Protein AF-T1AHQ9-F1 (afdb_monomer_lite)

InterPro domains:
  IPR019476 Type IV secretion system coupling protein TraD, DNA-binding domain [PF10412] (1-218)
  IPR027417 P-loop containing nucleoside triphosphate hydrolase [G3DSA:3.40.50.300] (1-148)
  IPR027417 P-loop containing nucleoside triphosphate hydrolase [SSF52540] (11-172)
  IPR051539 Type IV secretion system coupling protein TraD/TraG/VirD4-like [PTHR37937] (7-214)

Sequence (221 aa):
MGGVELSRRREAEHIAMLGLPGGGKTTGVIYPVMDQALARGDRVVAHDAKGDITAARYDESTSVLLGPWDDRAATWDVGADFFDPSLVDEFASTLCGADEKTAGKNLSFHQGAALLIGGLIKSAMGSSKSWTWATLADELSRPPRVLIQRSALGDPLVMQALPTVFSNPDPDAALTTGEGAMLSILGIASRIVVQLAAVQKAKTNARLFSIRRWVLGERDT

Secondary structure (DSSP, 8-state):
-TT-PPPHHHHTT-------TTSSHIIIIIHHHHHHHHHTT-------TTSHHHHHH--TTT-----TT-TTPPEE-HHHH--SHHHHHHHHHHHHT-SHHHHGGGHHHHHHHHHHHHHHHHHHHTSSS---HHHHHHHHTS-HHHHHHHHHTT-TTHHHHSTHHHH---TTPPPPHHHHHHHHHHHHHTHHHHHHHHHHHH-TTSPEE-HHHHHHTPPP-

Organism: NCBI:txid410659

Structure (mmCIF, N/CA/C/O backbone):
data_AF-T1AHQ9-F1
#
_entry.id   AF-T1AHQ9-F1
#
loop_
_atom_site.group_PDB
_atom_site.id
_atom_site.type_symbol
_atom_site.label_atom_id
_atom_site.label_alt_id
_atom_site.label_comp_id
_atom_site.label_asym_id
_atom_site.label_entity_id
_atom_site.label_seq_id
_atom_site.pdbx_PDB_ins_code
_atom_site.Cartn_x
_atom_site.Cartn_y
_atom_site.Cartn_z
_atom_site.occupancy
_atom_site.B_iso_or_equiv
_atom_site.auth_seq_id
_atom_site.auth_comp_id
_atom_site.auth_asym_id
_atom_site.auth_atom_id
_atom_site.pdbx_PDB_model_num
ATOM 1 N N . MET A 1 1 ? -9.097 9.3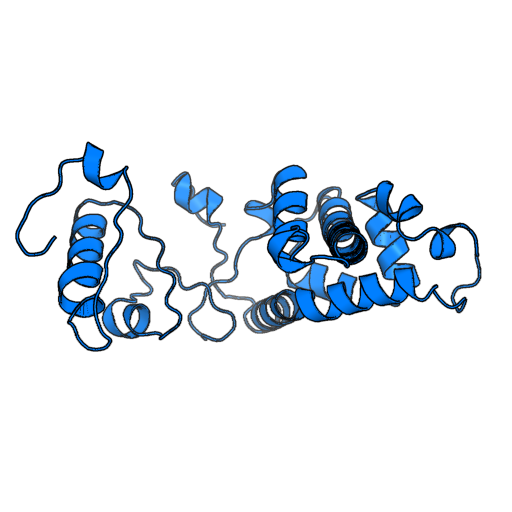69 28.861 1.00 73.81 1 MET A N 1
ATOM 2 C CA . MET A 1 1 ? -7.670 8.976 28.957 1.00 73.81 1 MET A CA 1
ATOM 3 C C . MET A 1 1 ? -7.178 9.077 30.391 1.00 73.81 1 MET A C 1
ATOM 5 O O . MET A 1 1 ? -7.285 10.150 30.966 1.00 73.81 1 MET A O 1
ATOM 9 N N . GLY A 1 2 ? -6.666 7.989 30.981 1.00 78.12 2 GLY A N 1
ATOM 10 C CA . GLY A 1 2 ? -6.132 8.022 32.354 1.00 78.12 2 GLY A CA 1
ATOM 11 C C . GLY A 1 2 ? -7.140 8.511 33.405 1.00 78.12 2 GLY A C 1
ATOM 12 O O . GLY A 1 2 ? -6.771 9.251 34.306 1.00 78.12 2 GLY A O 1
ATOM 13 N N . GLY A 1 3 ? -8.424 8.175 33.236 1.00 81.00 3 GLY A N 1
ATOM 14 C CA . GLY A 1 3 ? -9.517 8.646 34.101 1.00 81.00 3 GLY A CA 1
ATOM 15 C C . GLY A 1 3 ? -10.070 10.043 33.783 1.00 81.00 3 GLY A C 1
ATOM 16 O O . GLY A 1 3 ? -11.060 10.437 34.385 1.00 81.00 3 GLY A O 1
ATOM 17 N N . VAL A 1 4 ? -9.491 10.777 32.826 1.00 85.69 4 VAL A N 1
ATOM 18 C CA . VAL A 1 4 ? -9.951 12.120 32.425 1.00 85.69 4 VAL A CA 1
ATOM 19 C C . VAL A 1 4 ? -10.706 12.064 31.097 1.00 85.69 4 VAL A C 1
ATOM 21 O O . VAL A 1 4 ? -10.214 11.486 30.123 1.00 85.69 4 VAL A O 1
ATOM 24 N N . GLU A 1 5 ? -11.889 12.672 31.037 1.00 88.00 5 GLU A N 1
ATOM 25 C CA . GLU A 1 5 ? -12.666 12.816 29.802 1.00 88.00 5 GLU A CA 1
ATOM 26 C C . GLU A 1 5 ? -12.038 13.867 28.871 1.00 88.00 5 GLU A C 1
ATOM 28 O O . GLU A 1 5 ? -11.604 14.938 29.304 1.00 88.00 5 GLU A O 1
ATOM 33 N N . LEU A 1 6 ? -11.973 13.557 27.575 1.00 89.31 6 LEU A N 1
ATOM 34 C CA . LEU A 1 6 ? -11.562 14.513 26.551 1.00 89.31 6 LEU A CA 1
ATOM 35 C C . LEU A 1 6 ? -12.800 15.158 25.940 1.00 89.31 6 LEU A C 1
ATOM 37 O O . LEU A 1 6 ? -13.772 14.476 25.633 1.00 89.31 6 LEU A O 1
ATOM 41 N N . SER A 1 7 ? -12.745 16.465 25.690 1.00 91.81 7 SER A N 1
ATOM 42 C CA . SER A 1 7 ? -13.776 17.100 24.874 1.00 91.81 7 SER A CA 1
ATOM 43 C C . SER A 1 7 ? -13.710 16.579 23.435 1.00 91.81 7 SER A C 1
ATOM 45 O O . SER A 1 7 ? -12.629 16.287 22.923 1.00 91.81 7 SER A O 1
ATOM 47 N N . ARG A 1 8 ? -14.854 16.552 22.738 1.00 89.88 8 ARG A N 1
ATOM 48 C CA . ARG A 1 8 ? -14.940 16.131 21.324 1.00 89.88 8 ARG A CA 1
ATOM 49 C C . ARG A 1 8 ? -13.978 16.874 20.405 1.00 89.88 8 ARG A C 1
ATOM 51 O O . ARG A 1 8 ? -13.397 16.289 19.502 1.00 89.88 8 ARG A O 1
ATOM 58 N N . ARG A 1 9 ? -13.765 18.163 20.675 1.00 93.62 9 ARG A N 1
ATOM 59 C CA . ARG A 1 9 ? -12.777 18.967 19.955 1.00 93.62 9 ARG A CA 1
ATOM 60 C C . ARG A 1 9 ? -11.358 18.420 20.136 1.00 93.62 9 ARG A C 1
ATOM 62 O O . ARG A 1 9 ? -10.645 18.285 19.155 1.00 93.62 9 ARG A O 1
ATOM 69 N N . ARG A 1 10 ? -10.966 18.074 21.367 1.00 91.88 10 ARG A N 1
ATOM 70 C CA . ARG A 1 10 ? -9.633 17.523 21.659 1.00 91.88 10 ARG A CA 1
ATOM 71 C C . ARG A 1 10 ? -9.434 16.128 21.069 1.00 91.88 10 ARG A C 1
ATOM 73 O O . ARG A 1 10 ? -8.317 15.808 20.689 1.00 91.88 10 ARG A O 1
ATOM 80 N N . GLU A 1 11 ? -10.490 15.317 20.964 1.00 90.56 11 GLU A N 1
ATOM 81 C CA . GLU A 1 11 ? -10.419 14.023 20.260 1.00 90.56 11 GLU A CA 1
ATOM 82 C C . GLU A 1 11 ? -9.988 14.202 18.788 1.00 90.56 11 GLU A C 1
ATOM 84 O O . GLU A 1 11 ? -9.234 13.383 18.268 1.00 90.56 11 GLU A O 1
ATOM 89 N N . ALA A 1 12 ? -10.402 15.298 18.138 1.00 91.38 12 ALA A N 1
ATOM 90 C CA . ALA A 1 12 ? -10.085 15.602 16.739 1.00 91.38 12 ALA A CA 1
ATOM 91 C C . ALA A 1 12 ? -8.745 16.341 16.521 1.00 91.38 12 ALA A C 1
ATOM 93 O O . ALA A 1 12 ? -8.316 16.486 15.381 1.00 91.38 12 ALA A O 1
ATOM 94 N N . GLU A 1 13 ? -8.068 16.796 17.583 1.00 93.56 13 GLU A N 1
ATOM 95 C CA . GLU A 1 13 ? -6.802 17.558 17.512 1.00 93.56 13 GLU A CA 1
ATOM 96 C C . GLU A 1 13 ? -5.542 16.662 17.585 1.00 93.56 13 GLU A C 1
ATOM 98 O O . GLU A 1 13 ? -4.425 17.163 17.708 1.00 93.56 13 GLU A O 1
ATOM 103 N N . HIS A 1 14 ? -5.714 15.340 17.460 1.00 91.75 14 HIS A N 1
ATOM 104 C CA . HIS A 1 14 ? -4.688 14.302 17.631 1.00 91.75 14 HIS A CA 1
ATOM 105 C C . HIS A 1 14 ? -4.120 14.198 19.059 1.00 91.75 14 HIS A C 1
ATOM 107 O O . HIS A 1 14 ? -4.175 15.117 19.872 1.00 91.75 14 HIS A O 1
ATOM 113 N N . ILE A 1 15 ? -3.560 13.029 19.388 1.00 90.69 15 ILE A N 1
ATOM 114 C CA . ILE A 1 15 ? -2.970 12.748 20.703 1.00 90.69 15 ILE A CA 1
ATOM 115 C C . ILE A 1 15 ? -1.589 12.128 20.500 1.00 90.69 15 ILE A C 1
ATOM 117 O O . ILE A 1 15 ? -1.458 11.073 19.883 1.00 90.69 15 ILE A O 1
ATOM 121 N N . ALA A 1 16 ? -0.564 12.752 21.081 1.00 92.12 16 ALA A N 1
ATOM 122 C CA . ALA A 1 16 ? 0.775 12.182 21.177 1.00 92.12 16 ALA A CA 1
ATOM 123 C C . ALA A 1 16 ? 0.995 11.586 22.575 1.00 92.12 16 ALA A C 1
ATOM 125 O O . ALA A 1 16 ? 0.814 12.265 23.585 1.00 92.12 16 ALA A O 1
ATOM 126 N N . MET A 1 17 ? 1.408 10.318 22.638 1.00 89.81 17 MET A N 1
ATOM 127 C CA . MET A 1 17 ? 1.715 9.622 23.891 1.00 89.81 17 MET A CA 1
ATOM 128 C C . MET A 1 17 ? 3.205 9.306 23.984 1.00 89.81 17 MET A C 1
ATOM 130 O O . MET A 1 17 ? 3.741 8.541 23.183 1.00 89.81 17 MET A O 1
ATOM 134 N N . LEU A 1 18 ? 3.863 9.853 25.005 1.00 91.50 18 LEU A N 1
ATOM 135 C CA . LEU A 1 18 ? 5.286 9.655 25.274 1.00 91.50 18 LEU A CA 1
ATOM 136 C C . LEU A 1 18 ? 5.462 8.777 26.513 1.00 91.50 18 LEU A C 1
ATOM 138 O O . LEU A 1 18 ? 4.793 8.965 27.524 1.00 91.50 18 LEU A O 1
ATOM 142 N N . GLY A 1 19 ? 6.375 7.813 26.445 1.00 89.62 19 GLY A N 1
ATOM 143 C CA . GLY A 1 19 ? 6.703 6.983 27.599 1.00 89.62 19 GLY A CA 1
ATOM 144 C C . GLY A 1 19 ? 7.646 5.843 27.253 1.00 89.62 19 GLY A C 1
ATOM 145 O O . GLY A 1 19 ? 7.695 5.388 26.107 1.00 89.62 19 GLY A O 1
ATOM 146 N N . LEU A 1 20 ? 8.357 5.341 28.259 1.00 92.50 20 LEU A N 1
ATOM 147 C CA . LEU A 1 20 ? 9.290 4.225 28.110 1.00 92.50 20 LEU A CA 1
ATOM 148 C C . LEU A 1 20 ? 8.571 2.927 27.688 1.00 92.50 20 LEU A C 1
ATOM 150 O O . LEU A 1 20 ? 7.359 2.773 27.916 1.00 92.50 20 LEU A O 1
ATOM 154 N N . PRO A 1 21 ? 9.275 1.974 27.050 1.00 87.94 21 PRO A N 1
ATOM 155 C CA . PRO A 1 21 ? 8.797 0.597 26.936 1.00 87.94 21 PRO A CA 1
ATOM 156 C C . PRO A 1 21 ? 8.367 0.061 28.312 1.00 87.94 21 PRO A C 1
ATOM 158 O O . PRO A 1 21 ? 9.014 0.347 29.313 1.00 87.94 21 PRO A O 1
ATOM 161 N N . GLY A 1 22 ? 7.239 -0.650 28.382 1.00 84.88 22 GLY A N 1
ATOM 162 C CA . GLY A 1 22 ? 6.685 -1.144 29.652 1.00 84.88 22 GLY A CA 1
ATOM 163 C C . GLY A 1 22 ? 5.944 -0.104 30.509 1.00 84.88 22 GLY A C 1
ATOM 164 O O . GLY A 1 22 ? 5.258 -0.487 31.446 1.00 84.88 22 GLY A O 1
ATOM 165 N N . GLY A 1 23 ? 5.972 1.189 30.163 1.00 87.25 23 GLY A N 1
ATOM 166 C CA . GLY A 1 23 ? 5.295 2.260 30.917 1.00 87.25 23 GLY A CA 1
ATOM 167 C C . GLY A 1 23 ? 3.762 2.288 30.817 1.00 87.25 23 GLY A C 1
ATOM 168 O O . GLY A 1 23 ? 3.166 3.343 30.987 1.00 87.25 23 GLY A O 1
ATOM 169 N N . GLY A 1 24 ? 3.117 1.176 30.454 1.00 87.44 24 GLY A N 1
ATOM 170 C CA . GLY A 1 24 ? 1.654 1.062 30.442 1.00 87.44 24 GLY A CA 1
ATOM 171 C C . GLY A 1 24 ? 0.920 1.833 29.338 1.00 87.44 24 GLY A C 1
ATOM 172 O O . GLY A 1 24 ? -0.291 1.971 29.423 1.00 87.44 24 GLY A O 1
ATOM 173 N N . LYS A 1 25 ? 1.594 2.321 28.285 1.00 90.75 25 LYS A N 1
ATOM 174 C CA . LYS A 1 25 ? 0.927 3.054 27.182 1.00 90.75 25 LYS A CA 1
ATOM 175 C C . LYS A 1 25 ? -0.197 2.235 26.535 1.00 90.75 25 LYS A C 1
ATOM 177 O O . LYS A 1 25 ? -1.313 2.721 26.377 1.00 90.75 25 LYS A O 1
ATOM 182 N N . THR A 1 26 ? 0.101 0.984 26.190 1.00 89.62 26 THR A N 1
ATOM 183 C CA . THR A 1 26 ? -0.843 0.092 25.511 1.00 89.62 26 THR A CA 1
ATOM 184 C C . THR A 1 26 ? -2.021 -0.266 26.416 1.00 89.62 26 THR A C 1
ATOM 186 O O . THR A 1 26 ? -3.167 0.016 26.081 1.00 89.62 26 THR A O 1
ATOM 189 N N . THR A 1 27 ? -1.737 -0.813 27.598 1.00 89.44 27 THR A N 1
ATOM 190 C CA . THR A 1 27 ? -2.758 -1.314 28.528 1.00 89.44 27 THR A CA 1
ATOM 191 C C . THR A 1 27 ? -3.498 -0.207 29.277 1.00 89.44 27 THR A C 1
ATOM 193 O O . THR A 1 27 ? -4.690 -0.332 29.530 1.00 89.44 27 THR A O 1
ATOM 196 N N . GLY A 1 28 ? -2.813 0.880 29.631 1.00 87.19 28 GLY A N 1
ATOM 197 C CA . GLY A 1 28 ? -3.356 1.976 30.433 1.00 87.19 28 GLY A CA 1
ATOM 198 C C . GLY A 1 28 ? -3.993 3.107 29.627 1.00 87.19 28 GLY A C 1
ATOM 199 O O . GLY A 1 28 ? -4.748 3.894 30.198 1.00 87.19 28 GLY A O 1
ATOM 200 N N . VAL A 1 29 ? -3.713 3.214 28.320 1.00 89.50 29 VAL A N 1
ATOM 201 C CA . VAL A 1 29 ? -4.258 4.302 27.490 1.00 89.50 29 VAL A CA 1
ATOM 202 C C . VAL A 1 29 ? -4.842 3.814 26.168 1.00 89.50 29 VAL A C 1
ATOM 204 O O . VAL A 1 29 ? -6.018 4.074 25.928 1.00 89.50 29 VAL A O 1
ATOM 207 N N . ILE A 1 30 ? -4.084 3.093 25.335 1.00 91.81 30 ILE A N 1
ATOM 208 C CA . ILE A 1 30 ? -4.553 2.691 23.993 1.00 91.81 30 ILE A CA 1
ATOM 209 C C . ILE A 1 30 ? -5.798 1.802 24.087 1.00 91.81 30 ILE A C 1
ATOM 211 O O . ILE A 1 30 ? -6.807 2.117 23.460 1.00 91.81 30 ILE A O 1
ATOM 215 N N . TYR A 1 31 ? -5.764 0.737 24.895 1.00 93.50 31 TYR A N 1
ATOM 216 C CA . TYR A 1 31 ? -6.903 -0.180 25.024 1.00 93.50 31 TYR A CA 1
ATOM 217 C C . TYR A 1 31 ? -8.164 0.508 25.566 1.00 93.50 31 TYR A C 1
ATOM 219 O O . TYR A 1 31 ? -9.189 0.416 24.893 1.00 93.50 31 TYR A O 1
ATOM 227 N N . PRO A 1 32 ? -8.125 1.261 26.688 1.00 91.81 32 PRO A N 1
ATOM 228 C CA . PRO A 1 32 ? -9.311 1.966 27.167 1.00 91.81 32 PRO A CA 1
ATOM 229 C C . PRO A 1 32 ? -9.868 2.999 26.182 1.00 91.81 32 PRO A C 1
ATOM 231 O O . PRO A 1 32 ? -11.081 3.140 26.081 1.00 91.81 32 PRO A O 1
ATOM 234 N N . VAL A 1 33 ? -9.009 3.735 25.464 1.00 92.06 33 VAL A N 1
ATOM 235 C CA . VAL A 1 33 ? -9.464 4.713 24.457 1.00 92.06 33 VAL A CA 1
ATOM 236 C C . VAL A 1 33 ? -10.150 4.005 23.295 1.00 92.06 33 VAL A C 1
ATOM 238 O O . VAL A 1 33 ? -11.219 4.435 22.867 1.00 92.06 33 VAL A O 1
ATOM 241 N N . MET A 1 34 ? -9.567 2.904 22.822 1.00 93.81 34 MET A N 1
ATOM 242 C CA . MET A 1 34 ? -10.160 2.080 21.777 1.00 93.81 34 MET A CA 1
ATOM 243 C C . MET A 1 34 ? -11.516 1.511 22.212 1.00 93.81 34 MET A C 1
ATOM 245 O O . MET A 1 34 ? -12.479 1.630 21.465 1.00 93.81 34 MET A O 1
ATOM 249 N N . ASP A 1 35 ? -11.625 0.974 23.430 1.00 93.44 35 ASP A N 1
ATOM 250 C CA . ASP A 1 35 ? -12.895 0.448 23.954 1.00 93.44 35 ASP A CA 1
ATOM 251 C C . ASP A 1 35 ? -13.970 1.518 24.056 1.00 93.44 35 ASP A C 1
ATOM 253 O O . ASP A 1 35 ? -15.118 1.274 23.703 1.00 93.44 35 ASP A O 1
ATOM 257 N N . GLN A 1 36 ? -13.607 2.711 24.531 1.00 92.88 36 GLN A N 1
ATOM 258 C CA . GLN A 1 36 ? -14.541 3.828 24.644 1.00 92.88 36 GLN A CA 1
ATOM 259 C C . GLN A 1 36 ? -15.041 4.284 23.273 1.00 92.88 36 GLN A C 1
ATOM 261 O O . GLN A 1 36 ? -16.227 4.571 23.130 1.00 92.88 36 GLN A O 1
ATOM 266 N N . ALA A 1 37 ? -14.162 4.328 22.268 1.00 93.50 37 ALA A N 1
ATOM 267 C CA . ALA A 1 37 ? -14.542 4.643 20.896 1.00 93.50 37 ALA A CA 1
ATOM 268 C C . ALA A 1 37 ? -15.488 3.572 20.323 1.00 93.50 37 ALA A C 1
ATOM 270 O O . ALA A 1 37 ? -16.581 3.898 19.859 1.00 93.50 37 ALA A O 1
ATOM 271 N N . LEU A 1 38 ? -15.123 2.291 20.439 1.00 94.38 38 LEU A N 1
ATOM 272 C CA . LEU A 1 38 ? -15.929 1.175 19.936 1.00 94.38 38 LEU A CA 1
ATOM 273 C C . LEU A 1 38 ? -17.292 1.077 20.638 1.00 94.38 38 LEU A C 1
ATOM 275 O O . LEU A 1 38 ? -18.315 0.935 19.972 1.00 94.38 38 LEU A O 1
ATOM 279 N N . ALA A 1 39 ? -17.343 1.230 21.966 1.00 94.19 39 ALA A N 1
ATOM 280 C CA . ALA A 1 39 ? -18.589 1.217 22.742 1.00 94.19 39 ALA A CA 1
ATOM 281 C C . ALA A 1 39 ? -19.553 2.351 22.352 1.00 94.19 39 ALA A C 1
ATOM 283 O O . ALA A 1 39 ? -20.761 2.252 22.562 1.00 94.19 39 ALA A O 1
ATOM 284 N N . ARG A 1 40 ? -19.021 3.429 21.771 1.00 93.81 40 ARG A N 1
ATOM 285 C CA . ARG A 1 40 ? -19.773 4.586 21.280 1.00 93.81 40 ARG A CA 1
ATOM 286 C C . ARG A 1 40 ? -20.228 4.437 19.825 1.00 93.81 40 ARG A C 1
ATOM 288 O O . ARG A 1 40 ? -20.929 5.312 19.324 1.00 93.81 40 ARG A O 1
ATOM 295 N N . GLY A 1 41 ? -19.845 3.343 19.166 1.00 92.50 41 GLY A N 1
ATOM 296 C CA . GLY A 1 41 ? -20.115 3.087 17.754 1.00 92.50 41 GLY A CA 1
ATOM 297 C C . GLY A 1 41 ? -19.129 3.763 16.800 1.00 92.50 41 GLY A C 1
ATOM 298 O O . GLY A 1 41 ? -19.373 3.770 15.593 1.00 92.50 41 GLY A O 1
ATOM 299 N N . ASP A 1 42 ? -18.028 4.324 17.308 1.00 93.69 42 ASP A N 1
ATOM 300 C CA . ASP A 1 42 ? -16.988 4.869 16.443 1.00 93.69 42 ASP A CA 1
ATOM 301 C C . ASP A 1 42 ? -16.181 3.745 15.796 1.00 93.69 42 ASP A C 1
ATOM 303 O O . ASP A 1 42 ? -16.041 2.635 16.314 1.00 93.69 42 ASP A O 1
ATOM 307 N N . ARG A 1 43 ? -15.595 4.069 14.649 1.00 94.00 43 ARG A N 1
ATOM 308 C CA . ARG A 1 43 ? -14.702 3.177 13.920 1.00 94.00 43 ARG A CA 1
ATOM 309 C C . ARG A 1 43 ? -13.261 3.400 14.351 1.00 94.00 43 ARG A C 1
ATOM 311 O O . ARG A 1 43 ? -12.825 4.539 14.501 1.00 94.00 43 ARG A O 1
ATOM 318 N N . VAL A 1 44 ? -12.510 2.311 14.491 1.00 95.00 44 VAL A N 1
ATOM 319 C CA . VAL A 1 44 ? -11.091 2.346 14.857 1.00 95.00 44 VAL A CA 1
ATOM 320 C C . VAL A 1 44 ? -10.272 1.630 13.792 1.00 95.00 44 VAL A C 1
ATOM 322 O O . VAL A 1 44 ? -10.578 0.499 13.424 1.00 95.00 44 VAL A O 1
ATOM 325 N N . VAL A 1 45 ? -9.209 2.286 13.326 1.00 95.56 45 VAL A N 1
ATOM 326 C CA . VAL A 1 45 ? -8.133 1.658 12.552 1.00 95.56 45 VAL A CA 1
ATOM 327 C C . VAL A 1 45 ? -6.913 1.575 13.456 1.00 95.56 45 VAL A C 1
ATOM 329 O O . VAL A 1 45 ? -6.455 2.590 13.981 1.00 95.56 45 VAL A O 1
ATOM 332 N N . ALA A 1 46 ? -6.395 0.366 13.652 1.00 94.81 46 ALA A N 1
ATOM 333 C CA . ALA A 1 46 ? -5.250 0.114 14.512 1.00 94.81 46 ALA A CA 1
ATOM 334 C C . ALA A 1 46 ? -4.084 -0.450 13.695 1.00 94.81 46 ALA A C 1
ATOM 336 O O . ALA A 1 46 ? -4.192 -1.514 13.092 1.00 94.81 46 ALA A O 1
ATOM 337 N N . HIS A 1 47 ? -2.951 0.252 13.702 1.00 93.75 47 HIS A N 1
ATOM 338 C CA . HIS A 1 47 ? -1.697 -0.284 13.183 1.00 93.75 47 HIS A CA 1
ATOM 339 C C . HIS A 1 47 ? -1.007 -1.110 14.276 1.00 93.75 47 HIS A C 1
ATOM 341 O O . HIS A 1 47 ? -0.452 -0.559 15.230 1.00 93.75 47 HIS A O 1
ATOM 347 N N . ASP A 1 48 ? -1.054 -2.432 14.138 1.00 93.50 48 ASP A N 1
ATOM 348 C CA . ASP A 1 48 ? -0.646 -3.381 15.175 1.00 93.50 48 ASP A CA 1
ATOM 349 C C . ASP A 1 48 ? 0.621 -4.163 14.803 1.00 93.50 48 ASP A C 1
ATOM 351 O O . ASP A 1 48 ? 0.612 -5.375 14.613 1.00 93.50 48 ASP A O 1
ATOM 355 N N . ALA A 1 49 ? 1.750 -3.460 14.709 1.00 87.75 49 ALA A N 1
ATOM 356 C CA . ALA A 1 49 ? 3.023 -4.065 14.307 1.00 87.75 49 ALA A CA 1
ATOM 357 C C . ALA A 1 49 ? 3.531 -5.181 15.247 1.00 87.75 49 ALA A C 1
ATOM 359 O O . ALA A 1 49 ? 4.377 -5.973 14.842 1.00 87.75 49 ALA A O 1
ATOM 360 N N . LYS A 1 50 ? 3.065 -5.226 16.504 1.00 89.62 50 LYS A N 1
ATOM 361 C CA . LYS A 1 50 ? 3.468 -6.242 17.496 1.00 89.62 50 LYS A CA 1
ATOM 362 C C . LYS A 1 50 ? 2.471 -7.390 17.636 1.00 89.62 50 LYS A C 1
ATOM 364 O O . LYS A 1 50 ? 2.822 -8.401 18.233 1.00 89.62 50 LYS A O 1
ATOM 369 N N . GLY A 1 51 ? 1.255 -7.236 17.117 1.00 91.62 51 GLY A N 1
ATOM 370 C CA . GLY A 1 51 ? 0.174 -8.199 17.314 1.00 91.62 51 GLY A CA 1
ATOM 371 C C . GLY A 1 51 ? -0.515 -8.103 18.681 1.00 91.62 51 GLY A C 1
ATOM 372 O O . GLY A 1 51 ? -1.402 -8.906 18.955 1.00 91.62 51 GLY A O 1
ATOM 373 N N . ASP A 1 52 ? -0.128 -7.158 19.548 1.00 93.19 52 ASP A N 1
ATOM 374 C CA . ASP A 1 52 ? -0.652 -7.049 20.916 1.00 93.19 52 ASP A CA 1
ATOM 375 C C . ASP A 1 52 ? -2.148 -6.688 20.906 1.00 93.19 52 ASP A C 1
ATOM 377 O O . ASP A 1 52 ? -2.933 -7.245 21.679 1.00 93.19 52 ASP A O 1
ATOM 381 N N . ILE A 1 53 ? -2.551 -5.773 20.012 1.00 94.81 53 ILE A N 1
ATOM 382 C CA . ILE A 1 53 ? -3.950 -5.342 19.875 1.00 94.81 53 ILE A CA 1
ATOM 383 C C . ILE A 1 53 ? -4.785 -6.505 19.342 1.00 94.81 53 ILE A C 1
ATOM 385 O O . ILE A 1 53 ? -5.829 -6.828 19.905 1.00 94.81 53 ILE A O 1
ATOM 389 N N . THR A 1 54 ? -4.302 -7.161 18.290 1.00 94.69 54 THR A N 1
ATOM 390 C CA . THR A 1 54 ? -4.957 -8.303 17.653 1.00 94.69 54 THR A CA 1
ATOM 391 C C . THR A 1 54 ? -5.117 -9.445 18.651 1.00 94.69 54 THR A C 1
ATOM 393 O O . THR A 1 54 ? -6.209 -9.983 18.792 1.00 94.69 54 THR A O 1
ATOM 396 N N . ALA A 1 55 ? -4.071 -9.783 19.408 1.00 94.19 55 ALA A N 1
ATOM 397 C CA . ALA A 1 55 ? -4.126 -10.835 20.419 1.00 94.19 55 ALA A CA 1
ATOM 398 C C . ALA A 1 55 ? -5.133 -10.532 21.541 1.00 94.19 55 ALA A C 1
ATOM 400 O O . ALA A 1 55 ? -5.784 -11.446 22.042 1.00 94.19 55 ALA A O 1
ATOM 401 N N . ALA A 1 56 ? -5.265 -9.265 21.942 1.00 94.69 56 ALA A N 1
ATOM 402 C CA . ALA A 1 56 ? -6.123 -8.876 23.056 1.00 94.69 56 ALA A CA 1
ATOM 403 C C . ALA A 1 56 ? -7.583 -8.593 22.665 1.00 94.69 56 ALA A C 1
ATOM 405 O O . ALA A 1 56 ? -8.461 -8.687 23.524 1.00 94.69 56 ALA A O 1
ATOM 406 N N . ARG A 1 57 ? -7.844 -8.150 21.426 1.00 94.56 57 ARG A N 1
ATOM 407 C CA . ARG A 1 57 ? -9.120 -7.508 21.052 1.00 94.56 57 ARG A CA 1
ATOM 408 C C . ARG A 1 57 ? -9.704 -7.920 19.710 1.00 94.56 57 ARG A C 1
ATOM 410 O O . ARG A 1 57 ? -10.799 -7.466 19.397 1.00 94.56 57 ARG A O 1
ATOM 417 N N . TYR A 1 58 ? -9.021 -8.747 18.924 1.00 94.94 58 TYR A N 1
ATOM 418 C CA . TYR A 1 58 ? -9.595 -9.219 17.670 1.00 94.94 58 TYR A CA 1
ATOM 419 C C . TYR A 1 58 ? -10.782 -10.156 17.919 1.00 94.94 58 TYR A C 1
ATOM 421 O O . TYR A 1 58 ? -10.662 -11.155 18.626 1.00 94.94 58 TYR A O 1
ATOM 429 N N . ASP A 1 59 ? -11.894 -9.854 17.259 1.00 93.88 59 ASP A N 1
ATOM 430 C CA . ASP A 1 59 ? -13.077 -10.703 17.161 1.00 93.88 59 ASP A CA 1
ATOM 431 C C . ASP A 1 59 ? -13.572 -10.650 15.712 1.00 93.88 59 ASP A C 1
ATOM 433 O O . ASP A 1 59 ? -13.882 -9.576 15.200 1.00 93.88 59 ASP A O 1
ATOM 437 N N . GLU A 1 60 ? -13.639 -11.801 15.042 1.00 91.88 60 GLU A N 1
ATOM 438 C CA . GLU A 1 60 ? -14.027 -11.921 13.630 1.00 91.88 60 GLU A CA 1
ATOM 439 C C . GLU A 1 60 ? -15.425 -11.344 13.338 1.00 91.88 60 GLU A C 1
ATOM 441 O O . GLU A 1 60 ? -15.687 -10.866 12.233 1.00 91.88 60 GLU A O 1
ATOM 446 N N . SER A 1 61 ? -16.317 -11.326 14.334 1.00 91.44 61 SER A N 1
ATOM 447 C CA . SER A 1 61 ? -17.673 -10.789 14.189 1.00 91.44 61 SER A CA 1
ATOM 448 C C . SER A 1 61 ? -17.731 -9.256 14.168 1.00 91.44 61 SER A C 1
ATOM 450 O O . SER A 1 61 ? -18.691 -8.685 13.646 1.00 91.44 61 SER A O 1
ATOM 452 N N . THR A 1 62 ? -16.712 -8.575 14.704 1.00 91.19 62 THR A N 1
ATOM 453 C CA . THR A 1 62 ? -16.696 -7.108 14.868 1.00 91.19 62 THR A CA 1
ATOM 454 C C . THR A 1 62 ? -15.470 -6.429 14.262 1.00 91.19 62 THR A C 1
ATOM 456 O O . THR A 1 62 ? -15.471 -5.212 14.075 1.00 91.19 62 THR A O 1
ATOM 459 N N . SER A 1 63 ? -14.434 -7.194 13.923 1.00 94.25 63 SER A N 1
ATOM 460 C CA . SER A 1 63 ? -13.132 -6.701 13.484 1.00 94.25 63 SER A CA 1
ATOM 461 C C . SER A 1 63 ? -12.778 -7.225 12.099 1.00 94.25 63 SER A C 1
ATOM 463 O O . SER A 1 63 ? -13.075 -8.363 11.742 1.00 94.25 63 SER A O 1
ATOM 465 N N . VAL A 1 64 ? -12.067 -6.405 11.328 1.00 94.56 64 VAL A N 1
ATOM 466 C CA . VAL A 1 64 ? -11.437 -6.834 10.078 1.00 94.56 64 VAL A CA 1
ATOM 467 C C . VAL A 1 64 ? -9.932 -6.756 10.241 1.00 94.56 64 VAL A C 1
ATOM 469 O O . VAL A 1 64 ? -9.394 -5.712 10.604 1.00 94.56 64 VAL A O 1
ATOM 472 N N . LEU A 1 65 ? -9.259 -7.870 9.964 1.00 94.25 65 LEU A N 1
ATOM 473 C CA . LEU A 1 65 ? -7.807 -7.937 9.956 1.00 94.25 65 LEU A CA 1
ATOM 474 C C . LEU A 1 65 ? -7.302 -7.793 8.520 1.00 94.25 65 LEU A C 1
ATOM 476 O O . LEU A 1 65 ? -7.716 -8.544 7.638 1.00 94.25 65 LEU A O 1
ATOM 480 N N . LEU A 1 66 ? -6.392 -6.845 8.303 1.00 91.88 66 LEU A N 1
ATOM 481 C CA . LEU A 1 66 ? -5.666 -6.671 7.048 1.00 91.88 66 LEU A CA 1
ATOM 482 C C . LEU A 1 66 ? -4.190 -6.983 7.300 1.00 91.88 66 LEU A C 1
ATOM 484 O O . LEU A 1 66 ? -3.478 -6.204 7.928 1.00 91.88 66 LEU A O 1
ATOM 488 N N . GLY A 1 67 ? -3.739 -8.145 6.836 1.00 88.81 67 GLY A N 1
ATOM 489 C CA . GLY A 1 67 ? -2.364 -8.593 7.023 1.00 88.81 67 GLY A CA 1
ATOM 490 C C . GLY A 1 67 ? -2.106 -9.887 6.256 1.00 88.81 67 GLY A C 1
ATOM 491 O O . GLY A 1 67 ? -2.660 -10.916 6.636 1.00 88.81 67 GLY A O 1
ATOM 492 N N . PRO A 1 68 ? -1.275 -9.890 5.197 1.00 83.00 68 PRO A N 1
ATOM 493 C CA . PRO A 1 68 ? -1.035 -11.091 4.391 1.00 83.00 68 PRO A CA 1
ATOM 494 C C . PRO A 1 68 ? -0.368 -12.245 5.168 1.00 83.00 68 PRO A C 1
ATOM 496 O O . PRO A 1 68 ? -0.282 -13.359 4.669 1.00 83.00 68 PRO A O 1
ATOM 499 N N . TRP A 1 69 ? 0.113 -12.002 6.384 1.00 86.44 69 TRP A N 1
ATOM 500 C CA . TRP A 1 69 ? 0.743 -13.004 7.245 1.00 86.44 69 TRP A CA 1
ATOM 501 C C . TRP A 1 69 ? -0.226 -13.733 8.189 1.00 86.44 69 TRP A C 1
ATOM 503 O O . TRP A 1 69 ? 0.214 -14.635 8.895 1.00 86.44 69 TRP A O 1
ATOM 513 N N . ASP A 1 70 ? -1.508 -13.352 8.246 1.00 89.25 70 ASP A N 1
ATOM 514 C CA . ASP A 1 70 ? -2.485 -13.954 9.163 1.00 89.25 70 ASP A CA 1
ATOM 515 C C . ASP A 1 70 ? -3.592 -14.693 8.403 1.00 89.25 70 ASP A C 1
ATOM 517 O O . ASP A 1 70 ? -4.189 -14.162 7.461 1.00 89.25 70 ASP A O 1
ATOM 521 N N . ASP A 1 71 ? -3.902 -15.924 8.813 1.00 88.62 71 ASP A N 1
ATOM 522 C CA . ASP A 1 71 ? -4.905 -16.769 8.159 1.00 88.62 71 ASP A CA 1
ATOM 523 C C . ASP A 1 71 ? -6.331 -16.210 8.248 1.00 88.62 71 ASP A C 1
ATOM 525 O O . ASP A 1 71 ? -7.117 -16.394 7.318 1.00 88.62 71 ASP A O 1
ATOM 529 N N . ARG A 1 72 ? -6.626 -15.417 9.278 1.00 91.12 72 ARG A N 1
ATOM 530 C CA . ARG A 1 72 ? -7.938 -14.794 9.509 1.00 91.12 72 ARG A CA 1
ATOM 531 C C . ARG A 1 72 ? -8.137 -13.504 8.713 1.00 91.12 72 ARG A C 1
ATOM 533 O O . ARG A 1 72 ? -9.228 -12.939 8.712 1.00 91.12 72 ARG A O 1
ATOM 540 N N . ALA A 1 73 ? -7.079 -12.994 8.078 1.00 92.06 73 ALA A N 1
ATOM 541 C CA . ALA A 1 73 ? -7.135 -11.724 7.373 1.00 92.06 73 ALA A CA 1
ATOM 542 C C . ALA A 1 73 ? -8.100 -11.760 6.181 1.00 92.06 73 ALA A C 1
ATOM 544 O O . ALA A 1 73 ? -8.110 -12.709 5.389 1.00 92.06 73 ALA A O 1
ATOM 545 N N . ALA A 1 74 ? -8.858 -10.675 6.038 1.00 93.69 74 ALA A N 1
ATOM 546 C CA . ALA A 1 74 ? -9.660 -10.400 4.859 1.00 93.69 74 ALA A CA 1
ATOM 547 C C . ALA A 1 74 ? -8.760 -10.052 3.662 1.00 93.69 74 ALA A C 1
ATOM 549 O O . ALA A 1 74 ? -7.630 -9.579 3.816 1.00 93.69 74 ALA A O 1
ATOM 550 N N . THR A 1 75 ? -9.285 -10.244 2.455 1.00 93.81 75 THR A N 1
ATOM 551 C CA . THR A 1 75 ? -8.665 -9.716 1.239 1.00 93.81 75 THR A CA 1
ATOM 552 C C . THR A 1 75 ? -9.068 -8.258 1.080 1.00 93.81 75 THR A C 1
ATOM 554 O O . THR A 1 75 ? -10.254 -7.941 1.047 1.00 93.81 75 THR A O 1
ATOM 557 N N . TRP A 1 76 ? -8.090 -7.364 0.946 1.00 94.12 76 TRP A N 1
ATOM 558 C CA . TRP A 1 76 ? -8.368 -5.959 0.666 1.00 94.12 76 TRP A CA 1
ATOM 559 C C . TRP A 1 76 ? -8.860 -5.773 -0.782 1.00 94.12 76 TRP A C 1
ATOM 561 O O . TRP A 1 76 ? -8.139 -6.098 -1.731 1.00 94.12 76 TRP A O 1
ATOM 571 N N . ASP A 1 77 ? -10.074 -5.238 -0.938 1.00 93.69 77 ASP A N 1
ATOM 572 C CA . ASP A 1 77 ? -10.698 -4.853 -2.208 1.00 93.69 77 ASP A CA 1
ATOM 573 C C . ASP A 1 77 ? -10.124 -3.545 -2.757 1.00 93.69 77 ASP A C 1
ATOM 575 O O . ASP A 1 77 ? -10.723 -2.468 -2.699 1.00 93.69 77 ASP A O 1
ATOM 579 N N . VAL A 1 78 ? -8.921 -3.643 -3.304 1.00 93.06 78 VAL A N 1
ATOM 580 C CA . VAL A 1 78 ? -8.241 -2.494 -3.900 1.00 93.06 78 VAL A CA 1
ATOM 581 C C . VAL A 1 78 ? -8.934 -1.919 -5.120 1.00 93.06 78 VAL A C 1
ATOM 583 O O . VAL A 1 78 ? -8.846 -0.715 -5.344 1.00 93.06 78 VAL A O 1
ATOM 586 N N . GLY A 1 79 ? -9.656 -2.736 -5.884 1.00 92.88 79 GLY A N 1
ATOM 587 C CA . GLY A 1 79 ? -10.427 -2.244 -7.020 1.00 92.88 79 GLY A CA 1
ATOM 588 C C . GLY A 1 79 ? -11.555 -1.303 -6.588 1.00 92.88 79 GLY A C 1
ATOM 589 O O . GLY A 1 79 ? -11.868 -0.361 -7.309 1.00 92.88 79 GLY A O 1
ATOM 590 N N . ALA A 1 80 ? -12.144 -1.529 -5.408 1.00 91.88 80 ALA A N 1
ATOM 591 C CA . ALA A 1 80 ? -13.164 -0.649 -4.841 1.00 91.88 80 ALA A CA 1
ATOM 592 C C . ALA A 1 80 ? -12.587 0.598 -4.146 1.00 91.88 80 ALA A C 1
ATOM 594 O O . ALA A 1 80 ? -13.241 1.644 -4.132 1.00 91.88 80 ALA A O 1
ATOM 595 N N . ASP A 1 81 ? -11.388 0.498 -3.565 1.00 93.62 81 ASP A N 1
ATOM 596 C CA . ASP A 1 81 ? -10.775 1.599 -2.812 1.00 93.62 81 ASP A CA 1
ATOM 597 C C . ASP A 1 81 ? -9.979 2.569 -3.698 1.00 93.62 81 ASP A C 1
ATOM 599 O O . ASP A 1 81 ? -10.021 3.777 -3.465 1.00 93.62 81 ASP A O 1
ATOM 603 N N . PHE A 1 82 ? -9.327 2.082 -4.756 1.00 93.50 82 PHE A N 1
ATOM 604 C CA . PHE A 1 82 ? -8.629 2.907 -5.748 1.00 93.50 82 PHE A CA 1
ATOM 605 C C . PHE A 1 82 ? -9.528 3.199 -6.954 1.00 93.50 82 PHE A C 1
ATOM 607 O O . PHE A 1 82 ? -9.283 2.744 -8.070 1.00 93.50 82 PHE A O 1
ATOM 614 N N . PHE A 1 83 ? -10.598 3.956 -6.710 1.00 89.12 83 PHE A N 1
ATOM 615 C CA . PHE A 1 83 ? -11.610 4.302 -7.716 1.00 89.12 83 PHE A CA 1
ATOM 616 C C . PHE A 1 83 ? -11.260 5.540 -8.558 1.00 89.12 83 PHE A C 1
ATOM 618 O O . PHE A 1 83 ? -11.939 5.813 -9.546 1.00 89.12 83 PHE A O 1
ATOM 625 N N . ASP A 1 84 ? -10.229 6.293 -8.171 1.00 92.69 84 ASP A N 1
ATOM 626 C CA . ASP A 1 84 ? -9.796 7.521 -8.837 1.00 92.69 84 ASP A CA 1
ATOM 627 C C . ASP A 1 84 ? -8.300 7.447 -9.203 1.00 92.69 84 ASP A C 1
ATOM 629 O O . ASP A 1 84 ? -7.499 7.011 -8.368 1.00 92.69 84 ASP A O 1
ATOM 633 N N . PRO A 1 85 ? -7.889 7.872 -10.415 1.00 94.94 85 PRO A N 1
ATOM 634 C CA . PRO A 1 85 ? -6.486 7.852 -10.826 1.00 94.94 85 PRO A CA 1
ATOM 635 C C . PRO A 1 85 ? -5.530 8.597 -9.882 1.00 94.94 85 PRO A C 1
ATOM 637 O O . PRO A 1 85 ? -4.395 8.158 -9.719 1.00 94.94 85 PRO A O 1
ATOM 640 N N . SER A 1 86 ? -5.966 9.671 -9.213 1.00 96.38 86 SER A N 1
ATOM 641 C CA . SER A 1 86 ? -5.105 10.405 -8.272 1.00 96.38 86 SER A CA 1
ATOM 642 C C . SER A 1 86 ? -4.779 9.594 -7.013 1.00 96.38 86 SER A C 1
ATOM 644 O O . SER A 1 86 ? -3.661 9.677 -6.508 1.00 96.38 86 SER A O 1
ATOM 646 N N . LEU A 1 87 ? -5.704 8.739 -6.554 1.00 96.31 87 LEU A N 1
ATOM 647 C CA . LEU A 1 87 ? -5.452 7.805 -5.450 1.00 96.31 87 LEU A CA 1
ATOM 648 C C . LEU A 1 87 ? -4.424 6.741 -5.849 1.00 96.31 87 LEU A C 1
ATOM 650 O O . LEU A 1 87 ? -3.624 6.305 -5.023 1.00 96.31 87 LEU A O 1
ATOM 654 N N . VAL A 1 88 ? -4.432 6.328 -7.120 1.00 97.12 88 VAL A N 1
ATOM 655 C CA . VAL A 1 88 ? -3.428 5.406 -7.665 1.00 97.12 88 VAL A CA 1
ATOM 656 C C . VAL A 1 88 ? -2.054 6.062 -7.699 1.00 97.12 88 VAL A C 1
ATOM 658 O O . VAL A 1 88 ? -1.077 5.422 -7.317 1.00 97.12 88 VAL A O 1
ATOM 661 N N . ASP A 1 89 ? -1.974 7.325 -8.113 1.00 97.62 89 ASP A N 1
ATOM 662 C CA . ASP A 1 89 ? -0.712 8.067 -8.145 1.00 97.62 89 ASP A CA 1
ATOM 663 C C . ASP A 1 89 ? -0.150 8.277 -6.725 1.00 97.62 89 ASP A C 1
ATOM 665 O O . ASP A 1 89 ? 1.045 8.069 -6.495 1.00 97.62 89 ASP A O 1
ATOM 669 N N . GLU A 1 90 ? -1.003 8.599 -5.745 1.00 97.31 90 GLU A N 1
ATOM 670 C CA . GLU A 1 90 ? -0.615 8.711 -4.331 1.00 97.31 90 GLU A CA 1
ATOM 671 C C . GLU A 1 90 ? -0.125 7.371 -3.761 1.00 97.31 90 GLU A C 1
ATOM 673 O O . GLU A 1 90 ? 0.925 7.307 -3.110 1.00 97.31 90 GLU A O 1
ATOM 678 N N . PHE A 1 91 ? -0.842 6.281 -4.045 1.00 96.75 91 PHE A N 1
ATOM 679 C CA . PHE A 1 91 ? -0.434 4.937 -3.649 1.00 96.75 91 PHE A CA 1
ATOM 680 C C . PHE A 1 91 ? 0.894 4.532 -4.281 1.00 96.75 91 PHE A C 1
ATOM 682 O O . PHE A 1 91 ? 1.785 4.070 -3.574 1.00 96.75 91 PHE A O 1
ATOM 689 N N . ALA A 1 92 ? 1.048 4.723 -5.591 1.00 97.81 92 ALA A N 1
ATOM 690 C CA . ALA A 1 92 ? 2.263 4.381 -6.315 1.00 97.81 92 ALA A CA 1
ATOM 691 C C . ALA A 1 92 ? 3.468 5.167 -5.785 1.00 97.81 92 ALA A C 1
ATOM 693 O O . ALA A 1 92 ? 4.532 4.590 -5.553 1.00 97.81 92 ALA A O 1
ATOM 694 N N . SER A 1 93 ? 3.282 6.464 -5.528 1.00 97.69 93 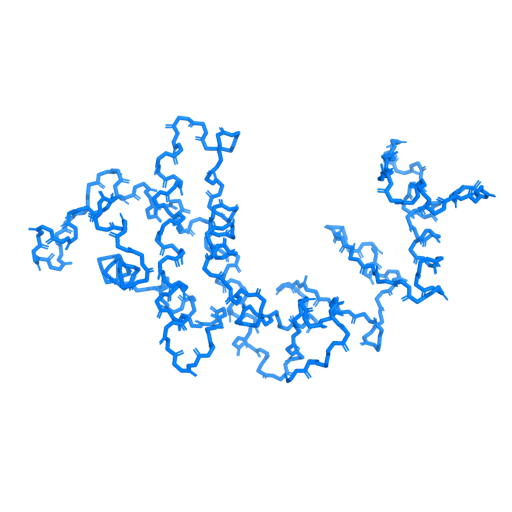SER A N 1
ATOM 695 C CA . SER A 1 93 ? 4.299 7.317 -4.918 1.00 97.69 93 SER A CA 1
ATOM 696 C C . SER A 1 93 ? 4.690 6.819 -3.525 1.00 97.69 93 SER A C 1
ATOM 698 O O . SER A 1 93 ? 5.873 6.627 -3.248 1.00 97.69 93 SER A O 1
ATOM 700 N N . THR A 1 94 ? 3.706 6.514 -2.674 1.00 97.00 94 THR A N 1
ATOM 701 C CA . THR A 1 94 ? 3.939 6.015 -1.310 1.00 97.00 94 THR A CA 1
ATOM 702 C C . THR A 1 94 ? 4.637 4.656 -1.317 1.00 97.00 94 THR A C 1
ATOM 704 O O . THR A 1 94 ? 5.624 4.457 -0.613 1.00 97.00 94 THR A O 1
ATOM 707 N N . LEU A 1 95 ? 4.162 3.722 -2.143 1.00 96.81 95 LEU A N 1
ATOM 708 C CA . LEU A 1 95 ? 4.697 2.368 -2.259 1.00 96.81 95 LEU A CA 1
ATOM 709 C C . LEU A 1 95 ? 6.150 2.376 -2.743 1.00 96.81 95 LEU A C 1
ATOM 711 O O . LEU A 1 95 ? 6.983 1.632 -2.225 1.00 96.81 95 LEU A O 1
ATOM 715 N N . CYS A 1 96 ? 6.457 3.221 -3.727 1.00 97.62 96 CYS A N 1
ATOM 716 C CA . CYS A 1 96 ? 7.802 3.361 -4.266 1.00 97.62 96 CYS A CA 1
ATOM 717 C C . CYS A 1 96 ? 8.674 4.337 -3.471 1.00 97.62 96 CYS A C 1
ATOM 719 O O . CYS A 1 96 ? 9.845 4.462 -3.810 1.00 97.62 96 CYS A O 1
ATOM 721 N N . GLY A 1 97 ? 8.168 5.016 -2.436 1.00 97.06 97 GLY A N 1
ATOM 722 C CA . GLY A 1 97 ? 8.922 6.022 -1.679 1.00 97.06 97 GLY A CA 1
ATOM 723 C C . GLY A 1 97 ? 9.372 7.202 -2.545 1.00 97.06 97 GLY A C 1
ATOM 724 O O . GLY A 1 97 ? 10.518 7.633 -2.447 1.00 97.06 97 GLY A O 1
ATOM 725 N N . ALA A 1 98 ? 8.509 7.676 -3.445 1.00 96.31 98 ALA A N 1
ATOM 726 C CA . ALA A 1 98 ? 8.794 8.736 -4.414 1.00 96.31 98 ALA A CA 1
ATOM 727 C C . ALA A 1 98 ? 8.645 10.151 -3.822 1.00 96.31 98 ALA A C 1
ATOM 729 O O . ALA A 1 98 ? 8.105 11.060 -4.453 1.00 96.31 98 ALA A O 1
ATOM 730 N N . ASP A 1 99 ? 9.168 10.338 -2.611 1.00 94.25 99 ASP A N 1
ATOM 731 C CA . ASP A 1 99 ? 9.252 11.617 -1.913 1.00 94.25 99 ASP A CA 1
ATOM 732 C C . ASP A 1 99 ? 10.716 11.987 -1.623 1.00 94.25 99 ASP A C 1
ATOM 734 O O . ASP A 1 99 ? 11.590 11.125 -1.522 1.00 94.25 99 ASP A O 1
ATOM 738 N N . GLU A 1 100 ? 11.004 13.283 -1.479 1.00 89.62 100 GLU A N 1
ATOM 739 C CA . GLU A 1 100 ? 12.372 13.773 -1.255 1.00 89.62 100 GLU A CA 1
ATOM 740 C C . GLU A 1 100 ? 13.029 13.205 0.009 1.00 89.62 100 GLU A C 1
ATOM 742 O O . GLU A 1 100 ? 14.244 12.993 0.019 1.00 89.62 100 GLU A O 1
ATOM 747 N N . LYS A 1 101 ? 12.251 12.949 1.070 1.00 91.44 101 LYS A N 1
ATOM 748 C CA . LYS A 1 101 ? 12.791 12.468 2.349 1.00 91.44 101 LYS A CA 1
ATOM 749 C C . LYS A 1 101 ? 13.254 11.023 2.223 1.00 91.44 101 LYS A C 1
ATOM 751 O O . LYS A 1 101 ? 14.290 10.677 2.785 1.00 91.44 101 LYS A O 1
ATOM 756 N N . THR A 1 102 ? 12.512 10.207 1.481 1.00 87.00 102 THR A N 1
ATOM 757 C CA . THR A 1 102 ? 12.850 8.802 1.241 1.00 87.00 102 THR A CA 1
ATOM 758 C C . THR A 1 102 ? 13.897 8.637 0.142 1.00 87.00 102 THR A C 1
ATOM 760 O O . THR A 1 102 ? 14.899 7.948 0.335 1.00 87.00 102 THR A O 1
ATOM 763 N N . ALA A 1 103 ? 13.690 9.266 -1.015 1.00 90.81 103 ALA A N 1
ATOM 764 C CA . ALA A 1 103 ? 14.471 8.987 -2.217 1.00 90.81 103 ALA A CA 1
ATOM 765 C C . ALA A 1 103 ? 15.746 9.837 -2.347 1.00 90.81 103 ALA A C 1
ATOM 767 O O . ALA A 1 103 ? 16.698 9.435 -3.027 1.00 90.81 103 ALA A O 1
ATOM 768 N N . GLY A 1 104 ? 15.790 11.019 -1.723 1.00 94.00 104 GLY A N 1
ATOM 769 C CA . GLY A 1 104 ? 16.921 11.941 -1.810 1.00 94.00 104 GLY A CA 1
ATOM 770 C C . GLY A 1 104 ? 17.364 12.196 -3.257 1.00 94.00 104 GLY A C 1
ATOM 771 O O . GLY A 1 104 ? 16.568 12.553 -4.122 1.00 94.00 104 GLY A O 1
ATOM 772 N N . LYS A 1 105 ? 18.652 11.967 -3.551 1.00 93.38 105 LYS A N 1
ATOM 773 C CA . LYS A 1 105 ? 19.222 12.165 -4.901 1.00 93.38 105 LYS A CA 1
ATOM 774 C C . LYS A 1 105 ? 18.660 11.216 -5.969 1.00 93.38 105 LYS A C 1
ATOM 776 O O . LYS A 1 105 ? 18.860 11.473 -7.150 1.00 93.38 105 LYS A O 1
ATOM 781 N N . ASN A 1 106 ? 17.976 10.145 -5.569 1.00 95.06 106 ASN A N 1
ATOM 782 C CA . ASN A 1 106 ? 17.405 9.147 -6.471 1.00 95.06 106 ASN A CA 1
ATOM 783 C C . ASN A 1 106 ? 15.918 9.399 -6.769 1.00 95.06 106 ASN A C 1
ATOM 785 O O . ASN A 1 106 ? 15.266 8.529 -7.342 1.00 95.06 106 ASN A O 1
ATOM 789 N N . LEU A 1 107 ? 15.371 10.565 -6.395 1.00 97.00 107 LEU A N 1
ATOM 790 C CA . LEU A 1 107 ? 13.944 10.887 -6.523 1.00 97.00 107 LEU A CA 1
ATOM 791 C C . LEU A 1 107 ? 13.361 10.573 -7.905 1.00 97.00 107 LEU A C 1
ATOM 793 O O . LEU A 1 107 ? 12.314 9.939 -7.988 1.00 97.00 107 LEU A O 1
ATOM 797 N N . SER A 1 108 ? 14.061 10.932 -8.981 1.00 96.00 108 SER A N 1
ATOM 798 C CA . SER A 1 108 ? 13.607 10.666 -10.351 1.00 96.00 108 SER A CA 1
ATOM 799 C C . SER A 1 108 ? 13.437 9.172 -10.651 1.00 96.00 108 SER A C 1
ATOM 801 O O . SER A 1 108 ? 12.518 8.790 -11.373 1.00 96.00 108 SER A O 1
ATOM 803 N N . PHE A 1 109 ? 14.272 8.304 -10.074 1.00 97.81 109 PHE A N 1
ATOM 804 C CA . PHE A 1 109 ? 14.150 6.857 -10.253 1.00 97.81 109 PHE A CA 1
ATOM 805 C C . PHE A 1 109 ? 12.976 6.278 -9.459 1.00 97.81 109 PHE A C 1
ATOM 807 O O . PHE A 1 109 ? 12.279 5.396 -9.957 1.00 97.81 109 PHE A O 1
ATOM 814 N N . HIS A 1 110 ? 12.717 6.798 -8.257 1.00 98.38 110 HIS A N 1
ATOM 815 C CA . HIS A 1 110 ? 11.547 6.408 -7.466 1.00 98.38 110 HIS A CA 1
ATOM 816 C C . HIS A 1 110 ? 10.242 6.883 -8.120 1.00 98.38 110 HIS A C 1
ATOM 818 O O . HIS A 1 110 ? 9.280 6.123 -8.188 1.00 98.38 110 HIS A O 1
ATOM 824 N N . GLN A 1 111 ? 10.227 8.096 -8.681 1.00 98.25 111 GLN A N 1
ATOM 825 C CA . GLN A 1 111 ? 9.107 8.606 -9.476 1.00 98.25 111 GLN A CA 1
ATOM 826 C C . GLN A 1 111 ? 8.884 7.770 -10.740 1.00 98.25 111 GLN A C 1
ATOM 828 O O . GLN A 1 111 ? 7.749 7.423 -11.044 1.00 98.25 111 GLN A O 1
ATOM 833 N N . GLY A 1 112 ? 9.952 7.373 -11.440 1.00 98.12 112 GLY A N 1
ATOM 834 C CA . GLY A 1 112 ? 9.853 6.450 -12.572 1.00 98.12 112 GLY A CA 1
ATOM 835 C C . GLY A 1 112 ? 9.260 5.091 -12.181 1.00 98.12 112 GLY A C 1
ATOM 836 O O . GLY A 1 112 ? 8.394 4.572 -12.880 1.00 98.12 112 GLY A O 1
ATOM 837 N N . ALA A 1 113 ? 9.656 4.535 -11.032 1.00 98.56 113 ALA A N 1
ATOM 838 C CA . ALA A 1 113 ? 9.064 3.307 -10.496 1.00 98.56 113 ALA A CA 1
ATOM 839 C C . ALA A 1 113 ? 7.573 3.475 -10.141 1.00 98.56 113 ALA A C 1
ATOM 841 O O . ALA A 1 113 ? 6.766 2.596 -10.452 1.00 98.56 113 ALA A O 1
ATOM 842 N N . ALA A 1 114 ? 7.202 4.616 -9.550 1.00 98.56 114 ALA A N 1
ATOM 843 C CA . ALA A 1 114 ? 5.814 4.957 -9.250 1.00 98.56 114 ALA A CA 1
ATOM 844 C C . ALA A 1 114 ? 4.972 5.084 -10.533 1.00 98.56 114 ALA A C 1
ATOM 846 O O . ALA A 1 114 ? 3.891 4.503 -10.610 1.00 98.56 114 ALA A O 1
ATOM 847 N N . LEU A 1 115 ? 5.491 5.747 -11.576 1.00 98.44 115 LEU A N 1
ATOM 848 C CA . LEU A 1 115 ? 4.837 5.813 -12.889 1.00 98.44 115 LEU A CA 1
ATOM 849 C C . LEU A 1 115 ? 4.578 4.413 -13.454 1.00 98.44 115 LEU A C 1
ATOM 851 O O . LEU A 1 115 ? 3.498 4.157 -13.981 1.00 98.44 115 LEU A O 1
ATOM 855 N N . LEU A 1 116 ? 5.532 3.487 -13.301 1.00 98.69 116 LEU A N 1
ATOM 856 C CA . LEU A 1 116 ? 5.372 2.121 -13.793 1.00 98.69 116 LEU A CA 1
ATOM 857 C C . LEU A 1 116 ? 4.202 1.394 -13.123 1.00 98.69 116 LEU A C 1
ATOM 859 O O . LEU A 1 116 ? 3.318 0.898 -13.822 1.00 98.69 116 LEU A O 1
ATOM 863 N N . ILE A 1 117 ? 4.159 1.332 -11.791 1.00 98.44 117 ILE A N 1
ATOM 864 C CA . ILE A 1 117 ? 3.068 0.629 -11.097 1.00 98.44 117 ILE A CA 1
ATOM 865 C C . ILE A 1 117 ? 1.731 1.367 -11.214 1.00 98.44 117 ILE A C 1
ATOM 867 O O . ILE A 1 117 ? 0.701 0.727 -11.426 1.00 98.44 117 ILE A O 1
ATOM 871 N N . GLY A 1 118 ? 1.748 2.702 -11.166 1.00 98.12 118 GLY A N 1
ATOM 872 C CA . GLY A 1 118 ? 0.560 3.528 -11.354 1.00 98.12 118 GLY A CA 1
ATOM 873 C C . GLY A 1 118 ? -0.042 3.347 -12.745 1.00 98.12 118 GLY A C 1
ATOM 874 O O . GLY A 1 118 ? -1.243 3.121 -12.872 1.00 98.12 118 GLY A O 1
ATOM 875 N N . GLY A 1 119 ? 0.785 3.345 -13.794 1.00 97.94 119 GLY A N 1
ATOM 876 C CA . GLY A 1 119 ? 0.347 3.080 -15.164 1.00 97.94 119 GLY A CA 1
ATOM 877 C C . GLY A 1 119 ? -0.233 1.675 -15.351 1.00 97.94 119 GLY A C 1
ATOM 878 O O . GLY A 1 119 ? -1.244 1.521 -16.033 1.00 97.94 119 GLY A O 1
ATOM 879 N N . LEU A 1 120 ? 0.318 0.644 -14.693 1.00 97.38 120 LEU A N 1
ATOM 880 C CA . LEU A 1 120 ? -0.264 -0.708 -14.726 1.00 97.38 120 LEU A CA 1
ATOM 881 C C .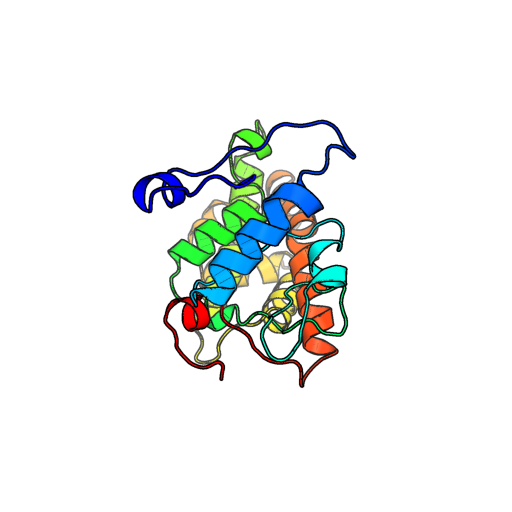 LEU A 1 120 ? -1.662 -0.743 -14.100 1.00 97.38 120 LEU A C 1
ATOM 883 O O . LEU A 1 120 ? -2.582 -1.324 -14.677 1.00 97.38 120 LEU A O 1
ATOM 887 N N . ILE A 1 121 ? -1.830 -0.102 -12.941 1.00 97.00 121 ILE A N 1
ATOM 888 C CA . ILE A 1 121 ? -3.120 -0.035 -12.249 1.00 97.00 121 ILE A CA 1
ATOM 889 C C . ILE A 1 121 ? -4.131 0.762 -13.086 1.00 97.00 121 ILE A C 1
ATOM 891 O O . ILE A 1 121 ? -5.220 0.261 -13.359 1.00 97.00 121 ILE A O 1
ATOM 895 N N . LYS A 1 122 ? -3.761 1.954 -13.572 1.00 96.56 122 LYS A N 1
ATOM 896 C CA . LYS A 1 122 ? -4.626 2.807 -14.410 1.00 96.56 122 LYS A CA 1
ATOM 897 C C . LYS A 1 122 ? -5.029 2.118 -15.719 1.00 96.56 122 LYS A C 1
ATOM 899 O O . LYS A 1 122 ? -6.179 2.216 -16.139 1.00 96.56 122 LYS A O 1
ATOM 904 N N . SER A 1 123 ? -4.121 1.350 -16.321 1.00 94.81 123 SER A N 1
ATOM 905 C CA . SER A 1 123 ? -4.406 0.514 -17.495 1.00 94.81 123 SER A CA 1
ATOM 906 C C . SER A 1 123 ? -5.478 -0.539 -17.189 1.00 94.81 123 SER A C 1
ATOM 908 O O . SER A 1 123 ? -6.417 -0.728 -17.964 1.00 94.81 123 SER A O 1
ATOM 910 N N . ALA A 1 124 ? -5.403 -1.179 -16.018 1.00 92.50 124 ALA A N 1
ATOM 911 C CA . ALA A 1 124 ? -6.394 -2.160 -15.585 1.00 92.50 124 ALA A CA 1
ATOM 912 C C . ALA A 1 124 ? -7.750 -1.525 -15.213 1.00 92.50 124 ALA A C 1
ATOM 914 O O . ALA A 1 124 ? -8.790 -2.122 -15.496 1.00 92.50 124 ALA A O 1
ATOM 915 N N . MET A 1 125 ? -7.758 -0.308 -14.653 1.00 91.00 125 MET A N 1
ATOM 916 C CA . MET A 1 125 ? -8.983 0.452 -14.348 1.00 91.00 125 MET A CA 1
ATOM 917 C C . MET A 1 125 ? -9.807 0.794 -15.595 1.00 91.00 125 MET A C 1
ATOM 919 O O . MET A 1 125 ? -11.026 0.902 -15.507 1.00 91.00 125 MET A O 1
ATOM 923 N N . GLY A 1 126 ? -9.167 0.944 -16.759 1.00 80.62 126 GLY A N 1
ATOM 924 C CA . GLY A 1 126 ? -9.864 1.155 -18.032 1.00 80.62 126 GLY A CA 1
ATOM 925 C C . GLY A 1 126 ? -10.602 -0.085 -18.558 1.00 80.62 126 GLY A C 1
ATOM 926 O O . GLY A 1 126 ? -11.344 0.011 -19.536 1.00 80.62 126 GLY A O 1
ATOM 927 N N . SER A 1 127 ? -10.405 -1.255 -17.941 1.00 79.25 127 SER A N 1
ATOM 928 C CA . SER A 1 127 ? -11.077 -2.499 -18.318 1.00 79.25 127 SER A CA 1
ATOM 929 C C . SER A 1 127 ? -12.395 -2.690 -17.556 1.00 79.25 127 SER A C 1
ATOM 931 O O . SER A 1 127 ? -12.585 -2.165 -16.465 1.00 79.25 127 SER A O 1
ATOM 933 N N . SER A 1 128 ? -13.325 -3.484 -18.099 1.00 69.12 128 SER A N 1
ATOM 934 C CA . SER A 1 128 ? -14.618 -3.756 -17.445 1.00 69.12 128 SER A CA 1
ATOM 935 C C . SER A 1 128 ? -14.522 -4.617 -16.178 1.00 69.12 128 SER A C 1
ATOM 937 O O . SER A 1 128 ? -15.535 -4.845 -15.517 1.00 69.12 128 SER A O 1
ATOM 939 N N . LYS A 1 129 ? -13.332 -5.127 -15.844 1.00 76.12 129 LYS A N 1
ATOM 940 C CA . LYS A 1 129 ? -13.081 -5.928 -14.645 1.00 76.12 129 LYS A CA 1
ATOM 941 C C . LYS A 1 129 ? -12.272 -5.109 -13.648 1.00 76.12 129 LYS A C 1
ATOM 943 O O . LYS A 1 129 ? -11.225 -4.578 -14.003 1.00 76.12 129 LYS A O 1
ATOM 948 N N . SER A 1 130 ? -12.714 -5.082 -12.392 1.00 81.12 130 SER A N 1
ATOM 949 C CA . SER A 1 130 ? -11.917 -4.523 -11.300 1.00 81.12 130 SER A CA 1
ATOM 950 C C . SER A 1 130 ? -10.574 -5.244 -11.200 1.00 81.12 130 SER A C 1
ATOM 952 O O . SER A 1 130 ? -10.511 -6.477 -11.254 1.00 81.12 130 SER A O 1
ATOM 954 N N . TRP A 1 131 ? -9.499 -4.476 -11.054 1.00 92.75 131 TRP A N 1
ATOM 955 C CA . TRP A 1 131 ? -8.170 -5.024 -10.825 1.00 92.75 131 TRP A CA 1
ATOM 956 C C . TRP A 1 131 ? -8.045 -5.546 -9.389 1.00 92.75 131 TRP A C 1
ATOM 958 O O . TRP A 1 131 ? -8.731 -5.094 -8.472 1.00 92.75 131 TRP A O 1
ATOM 968 N N . THR A 1 132 ? -7.171 -6.525 -9.194 1.00 94.62 132 THR A N 1
ATOM 969 C CA . THR A 1 132 ? -6.897 -7.153 -7.900 1.00 94.62 132 THR A CA 1
ATOM 970 C C . THR A 1 132 ? -5.395 -7.244 -7.654 1.00 94.62 132 THR A C 1
ATOM 972 O O . THR A 1 132 ? -4.588 -7.051 -8.571 1.00 94.62 132 THR A O 1
ATOM 975 N N . TRP A 1 133 ? -4.992 -7.604 -6.433 1.00 95.38 133 TRP A N 1
ATOM 976 C CA . TRP A 1 133 ? -3.590 -7.907 -6.143 1.00 95.38 133 TRP A CA 1
ATOM 977 C C . TRP A 1 133 ? -3.055 -9.017 -7.039 1.00 95.38 133 TRP A C 1
ATOM 979 O O . TRP A 1 133 ? -1.957 -8.892 -7.576 1.00 95.38 133 TRP A O 1
ATOM 989 N N . ALA A 1 134 ? -3.850 -10.067 -7.255 1.00 94.81 134 ALA A N 1
ATOM 990 C CA . ALA A 1 134 ? -3.505 -11.164 -8.148 1.00 94.81 134 ALA A CA 1
ATOM 991 C C . ALA A 1 134 ? -3.216 -10.683 -9.578 1.00 94.81 134 ALA A C 1
ATOM 993 O O . ALA A 1 134 ? -2.159 -11.014 -10.113 1.00 94.81 134 ALA A O 1
ATOM 994 N N . THR A 1 135 ? -4.099 -9.869 -10.169 1.00 94.56 135 THR A N 1
ATOM 995 C CA . THR A 1 135 ? -3.883 -9.366 -11.535 1.00 94.56 135 THR A CA 1
ATOM 996 C C . THR A 1 135 ? -2.702 -8.404 -11.606 1.00 94.56 135 THR A C 1
ATOM 998 O O . THR A 1 135 ? -1.939 -8.458 -12.563 1.00 94.56 135 THR A O 1
ATOM 1001 N N . LEU A 1 136 ? -2.508 -7.549 -10.594 1.00 96.56 136 LEU A N 1
ATOM 1002 C CA . LEU A 1 136 ? -1.370 -6.628 -10.557 1.00 96.56 136 LEU A CA 1
ATOM 1003 C C . LEU A 1 136 ? -0.037 -7.378 -10.408 1.00 96.56 136 LEU A C 1
ATOM 1005 O O . LEU A 1 136 ? 0.936 -7.035 -11.071 1.00 96.56 136 LEU A O 1
ATOM 1009 N N . ALA A 1 137 ? 0.020 -8.427 -9.586 1.00 97.06 137 ALA A N 1
ATOM 1010 C CA . ALA A 1 137 ? 1.212 -9.263 -9.467 1.00 97.06 137 ALA A CA 1
ATOM 1011 C C . ALA A 1 137 ? 1.538 -10.000 -10.774 1.00 97.06 137 ALA A C 1
ATOM 1013 O O . ALA A 1 137 ? 2.710 -10.104 -11.134 1.00 97.06 137 ALA A O 1
ATOM 1014 N N . ASP A 1 138 ? 0.522 -10.461 -11.511 1.00 95.88 138 ASP A N 1
ATOM 1015 C CA . ASP A 1 138 ? 0.726 -11.065 -12.831 1.00 95.88 138 ASP A CA 1
ATOM 1016 C C . ASP A 1 138 ? 1.316 -10.037 -13.816 1.00 95.88 138 ASP A C 1
ATOM 1018 O O . ASP A 1 138 ? 2.263 -10.351 -14.536 1.00 95.88 138 ASP A O 1
ATOM 1022 N N . GLU A 1 139 ? 0.838 -8.787 -13.794 1.00 96.25 139 GLU A N 1
ATOM 1023 C CA . GLU A 1 139 ? 1.412 -7.679 -14.572 1.00 96.25 139 GLU A CA 1
ATOM 1024 C C . GLU A 1 139 ? 2.871 -7.377 -14.204 1.00 96.25 139 GLU A C 1
ATOM 1026 O O . GLU A 1 139 ? 3.719 -7.237 -15.087 1.00 96.25 139 GLU A O 1
ATOM 1031 N N . LEU A 1 140 ? 3.184 -7.343 -12.907 1.00 97.12 140 LEU A N 1
ATOM 1032 C CA . LEU A 1 140 ? 4.535 -7.105 -12.391 1.00 97.12 140 LEU A CA 1
ATOM 1033 C C . LEU A 1 140 ? 5.516 -8.241 -12.715 1.00 97.12 140 LEU A C 1
ATOM 1035 O O . LEU A 1 140 ? 6.724 -8.021 -12.738 1.00 97.12 140 LEU A O 1
ATOM 1039 N N . SER A 1 141 ? 5.011 -9.450 -12.972 1.00 96.06 141 SER A N 1
ATOM 1040 C CA . SER A 1 141 ? 5.825 -10.616 -13.340 1.00 96.06 141 SER A CA 1
ATOM 1041 C C . SER A 1 141 ? 6.200 -10.672 -14.825 1.00 96.06 141 SER A C 1
ATOM 1043 O O . SER A 1 141 ? 6.979 -11.534 -15.239 1.00 96.06 141 SER A O 1
ATOM 1045 N N . ARG A 1 142 ? 5.642 -9.775 -15.648 1.00 96.19 142 ARG A N 1
ATOM 1046 C CA . ARG A 1 142 ? 5.911 -9.748 -17.088 1.00 96.19 142 ARG A CA 1
ATOM 1047 C C . ARG A 1 142 ? 7.362 -9.352 -17.382 1.00 96.19 142 ARG A C 1
ATOM 1049 O O . ARG A 1 142 ? 7.982 -8.640 -16.592 1.00 96.19 142 ARG A O 1
ATOM 1056 N N . PRO A 1 143 ? 7.894 -9.729 -18.561 1.00 95.31 143 PRO A N 1
ATOM 1057 C CA . PRO A 1 143 ? 9.191 -9.240 -19.011 1.00 95.31 143 PRO A CA 1
ATOM 1058 C C . PRO A 1 143 ? 9.255 -7.703 -18.967 1.00 95.31 143 PRO A C 1
ATOM 1060 O O . PRO A 1 143 ? 8.270 -7.059 -19.346 1.00 95.31 143 PRO A O 1
ATOM 1063 N N . PRO A 1 144 ? 10.393 -7.098 -18.573 1.00 95.44 144 PRO A N 1
ATOM 1064 C CA . PRO A 1 144 ? 10.492 -5.660 -18.323 1.00 95.44 144 PRO A CA 1
ATOM 1065 C C . PRO A 1 144 ? 9.920 -4.764 -19.425 1.00 95.44 144 PRO A C 1
ATOM 1067 O O . PRO A 1 144 ? 9.117 -3.882 -19.140 1.00 95.44 144 PRO A O 1
ATOM 1070 N N . ARG A 1 145 ? 10.261 -5.011 -20.697 1.00 95.81 145 ARG A N 1
ATOM 1071 C CA . ARG A 1 145 ? 9.752 -4.198 -21.817 1.00 95.81 145 ARG A CA 1
ATOM 1072 C C . ARG A 1 145 ? 8.234 -4.315 -21.976 1.00 95.81 145 ARG A C 1
ATOM 1074 O O . ARG A 1 145 ? 7.573 -3.311 -22.215 1.00 95.81 145 ARG A O 1
ATOM 1081 N N . VAL A 1 146 ? 7.672 -5.510 -21.777 1.00 96.12 146 VAL A N 1
ATOM 1082 C CA . VAL A 1 146 ? 6.219 -5.746 -21.843 1.00 96.12 146 VAL A CA 1
ATOM 1083 C C . VAL A 1 146 ? 5.506 -5.042 -20.690 1.00 96.12 146 VAL A C 1
ATOM 1085 O O . VAL A 1 146 ? 4.469 -4.418 -20.902 1.00 96.12 146 VAL A O 1
ATOM 1088 N N . LEU A 1 147 ? 6.063 -5.112 -19.478 1.00 97.00 147 LEU A N 1
ATOM 1089 C CA . LEU A 1 147 ? 5.554 -4.391 -18.311 1.00 97.00 147 LEU A CA 1
ATOM 1090 C C . LEU A 1 147 ? 5.511 -2.881 -18.586 1.00 97.00 147 LEU A C 1
ATOM 1092 O O . LEU A 1 147 ? 4.471 -2.253 -18.397 1.00 97.00 147 LEU A O 1
ATOM 1096 N N . ILE A 1 148 ? 6.609 -2.313 -19.093 1.00 97.88 148 ILE A N 1
ATOM 1097 C CA . ILE A 1 148 ? 6.723 -0.882 -19.412 1.00 97.88 148 ILE A CA 1
ATOM 1098 C C . ILE A 1 148 ? 5.695 -0.473 -20.477 1.00 97.88 148 ILE A C 1
ATOM 1100 O O . ILE A 1 148 ? 4.986 0.517 -20.304 1.00 97.88 148 ILE A O 1
ATOM 1104 N N . GLN A 1 149 ? 5.550 -1.260 -21.548 1.00 96.81 149 GLN A N 1
ATOM 1105 C CA . GLN A 1 149 ? 4.549 -1.014 -22.593 1.00 96.81 149 GLN A CA 1
ATOM 1106 C C . GLN A 1 149 ? 3.122 -1.026 -22.041 1.00 96.81 149 GLN A C 1
ATOM 1108 O O . GLN A 1 149 ? 2.327 -0.154 -22.379 1.00 96.81 149 GLN A O 1
ATOM 1113 N N . ARG A 1 150 ? 2.790 -1.995 -21.180 1.00 96.56 150 ARG A N 1
ATOM 1114 C CA . ARG A 1 150 ? 1.453 -2.098 -20.577 1.00 96.56 150 ARG A CA 1
ATOM 1115 C C . ARG A 1 150 ? 1.175 -0.981 -19.584 1.00 96.56 150 ARG A C 1
ATOM 1117 O O . ARG A 1 150 ? 0.043 -0.507 -19.528 1.00 96.56 150 ARG A O 1
ATOM 1124 N N . SER A 1 151 ? 2.196 -0.545 -18.852 1.00 97.94 151 SER A N 1
ATOM 1125 C CA . SER A 1 151 ? 2.115 0.610 -17.964 1.00 97.94 151 SER A CA 1
ATOM 1126 C C . SER A 1 151 ? 1.817 1.896 -18.743 1.00 97.94 151 SER A C 1
ATOM 1128 O O . SER A 1 151 ? 0.921 2.652 -18.371 1.00 97.94 151 SER A O 1
ATOM 1130 N N . ALA A 1 152 ? 2.461 2.087 -19.900 1.00 97.88 152 ALA A N 1
ATOM 1131 C CA . ALA A 1 152 ? 2.240 3.254 -20.753 1.00 97.88 152 ALA A CA 1
ATOM 1132 C C . ALA A 1 152 ? 0.818 3.367 -21.335 1.00 97.88 152 ALA A C 1
ATOM 1134 O O . ALA A 1 152 ? 0.415 4.452 -21.746 1.00 97.88 152 ALA A O 1
ATOM 1135 N N . LEU A 1 153 ? 0.043 2.274 -21.351 1.00 96.31 153 LEU A N 1
ATOM 1136 C CA . LEU A 1 153 ? -1.378 2.317 -21.717 1.00 96.31 153 LEU A CA 1
ATOM 1137 C C . LEU A 1 153 ? -2.224 3.059 -20.670 1.00 96.31 153 LEU A C 1
ATOM 1139 O O . LEU A 1 153 ? -3.245 3.641 -21.025 1.00 96.31 153 LEU A O 1
ATOM 1143 N N . GLY A 1 154 ? -1.820 3.016 -19.396 1.00 96.06 154 GLY A N 1
ATOM 1144 C CA . GLY A 1 154 ? -2.502 3.707 -18.301 1.00 96.06 154 GLY A CA 1
ATOM 1145 C C . GLY A 1 154 ? -1.878 5.049 -17.928 1.00 96.06 154 GLY A C 1
ATOM 1146 O O . GLY A 1 154 ? -2.559 5.884 -17.338 1.00 96.06 154 GLY A O 1
ATOM 1147 N N . ASP A 1 155 ? -0.604 5.270 -18.264 1.00 97.00 155 ASP A N 1
ATOM 1148 C CA . ASP A 1 155 ? 0.071 6.554 -18.074 1.00 97.00 155 ASP A CA 1
ATOM 1149 C C . ASP A 1 155 ? 1.070 6.868 -19.208 1.00 97.00 155 ASP A C 1
ATOM 1151 O O . ASP A 1 155 ? 2.172 6.309 -19.243 1.00 97.00 155 ASP A O 1
ATOM 1155 N N . PRO A 1 156 ? 0.746 7.801 -20.123 1.00 96.44 156 PRO A N 1
ATOM 1156 C CA . PRO A 1 156 ? 1.637 8.177 -21.219 1.00 96.44 156 PRO A CA 1
ATOM 1157 C C . PRO A 1 156 ? 2.999 8.741 -20.780 1.00 96.44 156 PRO A C 1
ATOM 1159 O O . PRO A 1 156 ? 3.947 8.700 -21.568 1.00 96.44 156 PRO A O 1
ATOM 1162 N N . LEU A 1 157 ? 3.146 9.246 -19.545 1.00 97.50 157 LEU A N 1
ATOM 1163 C CA . LEU A 1 157 ? 4.431 9.755 -19.043 1.00 97.50 157 LEU A CA 1
ATOM 1164 C C . LEU A 1 157 ? 5.488 8.654 -18.910 1.00 97.50 157 LEU A C 1
ATOM 1166 O O . LEU A 1 157 ? 6.684 8.942 -18.971 1.00 97.50 157 LEU A O 1
ATOM 1170 N N . VAL A 1 158 ? 5.072 7.387 -18.830 1.00 98.19 158 VAL A N 1
ATOM 1171 C CA . VAL A 1 158 ? 5.974 6.227 -18.871 1.00 98.19 158 VAL A CA 1
ATOM 1172 C C . VAL A 1 158 ? 6.837 6.244 -20.135 1.00 98.19 158 VAL A C 1
ATOM 1174 O O . VAL A 1 158 ? 8.015 5.898 -20.070 1.00 98.19 158 VAL A O 1
ATOM 1177 N N . MET A 1 159 ? 6.303 6.714 -21.269 1.00 97.38 159 MET A N 1
ATOM 1178 C CA . MET A 1 159 ? 7.069 6.818 -22.517 1.00 97.38 159 MET A CA 1
ATOM 1179 C C . MET A 1 159 ? 8.204 7.842 -22.432 1.00 97.38 159 MET A C 1
ATOM 1181 O O . MET A 1 159 ? 9.232 7.673 -23.082 1.00 97.38 159 MET A O 1
ATOM 1185 N N . GLN A 1 160 ? 8.029 8.894 -21.630 1.00 95.31 160 GLN A N 1
ATOM 1186 C CA . GLN A 1 160 ? 9.051 9.919 -21.415 1.00 95.31 160 GLN A CA 1
ATOM 1187 C C . GLN A 1 160 ? 10.091 9.464 -20.388 1.00 95.31 160 GLN A C 1
ATOM 1189 O O . GLN A 1 160 ? 11.276 9.741 -20.551 1.00 95.31 160 GLN A O 1
ATOM 1194 N N . ALA A 1 161 ? 9.654 8.755 -19.344 1.00 95.62 161 ALA A N 1
ATOM 1195 C CA . ALA A 1 161 ? 10.535 8.251 -18.297 1.00 95.62 161 ALA A CA 1
ATOM 1196 C C . ALA A 1 161 ? 11.378 7.044 -18.753 1.00 95.62 161 ALA A C 1
ATOM 1198 O O . ALA A 1 161 ? 12.515 6.901 -18.304 1.00 95.62 161 ALA A O 1
ATOM 1199 N N . LEU A 1 162 ? 10.848 6.200 -19.652 1.00 96.19 162 LEU A N 1
ATOM 1200 C CA . LEU A 1 162 ? 11.509 4.994 -20.168 1.00 96.19 162 LEU A CA 1
ATOM 1201 C C . LEU A 1 162 ? 11.488 4.930 -21.712 1.00 96.19 162 LEU A C 1
ATOM 1203 O O . LEU A 1 162 ? 10.874 4.032 -22.303 1.00 96.19 162 LEU A O 1
ATOM 1207 N N . PRO A 1 163 ? 12.141 5.886 -22.399 1.00 95.44 163 PRO A N 1
ATOM 1208 C CA . PRO A 1 163 ? 12.040 6.045 -23.847 1.00 95.44 163 PRO A CA 1
ATOM 1209 C C . PRO A 1 163 ? 12.690 4.905 -24.644 1.00 95.44 163 PRO A C 1
ATOM 1211 O O . PRO A 1 163 ? 12.328 4.694 -25.806 1.00 95.44 163 PRO A O 1
ATOM 1214 N N . THR A 1 164 ? 13.621 4.134 -24.067 1.00 94.44 164 THR A N 1
ATOM 1215 C CA . THR A 1 164 ? 14.323 3.048 -24.782 1.00 94.44 164 THR A CA 1
ATOM 1216 C C . THR A 1 164 ? 13.357 1.950 -25.227 1.00 94.44 164 THR A C 1
ATOM 1218 O O . THR A 1 164 ? 13.565 1.296 -26.253 1.00 94.44 164 THR A O 1
ATOM 1221 N N . VAL A 1 165 ? 12.267 1.748 -24.478 1.00 93.38 165 VAL A N 1
ATOM 1222 C CA . VAL A 1 165 ? 11.239 0.751 -24.811 1.00 93.38 165 VAL A CA 1
ATOM 1223 C C . VAL A 1 165 ? 10.442 1.123 -26.061 1.00 93.38 165 VAL A C 1
ATOM 1225 O O . VAL A 1 165 ? 10.011 0.240 -26.799 1.00 93.38 165 VAL A O 1
ATOM 1228 N N . PHE A 1 166 ? 10.284 2.419 -26.324 1.00 95.00 166 PHE A N 1
ATOM 1229 C CA . PHE A 1 166 ? 9.433 2.938 -27.400 1.00 95.00 166 PHE A CA 1
ATOM 1230 C C . PHE A 1 166 ? 10.225 3.392 -28.629 1.00 95.00 166 PHE A C 1
ATOM 1232 O O . PHE A 1 166 ? 9.678 3.456 -29.725 1.00 95.00 166 PHE A O 1
ATOM 1239 N N . SER A 1 167 ? 11.514 3.683 -28.457 1.00 94.62 167 SER A N 1
ATOM 1240 C CA . SER A 1 167 ? 12.422 4.066 -29.544 1.00 94.62 167 SER A CA 1
ATOM 1241 C C . SER A 1 167 ? 13.143 2.881 -30.191 1.00 94.62 167 SER A C 1
ATOM 1243 O O . SER A 1 167 ? 13.593 3.002 -31.329 1.00 94.62 167 SER A O 1
ATOM 1245 N N . ASN A 1 168 ? 13.239 1.734 -29.507 1.00 93.31 168 ASN A N 1
ATOM 1246 C CA . ASN A 1 168 ? 13.868 0.525 -30.036 1.00 93.31 168 ASN A CA 1
ATOM 1247 C C . ASN A 1 168 ? 12.850 -0.636 -30.117 1.00 93.31 168 ASN A C 1
ATOM 1249 O O . ASN A 1 168 ? 12.351 -1.069 -29.078 1.00 93.31 168 ASN A O 1
ATOM 1253 N N . PRO A 1 169 ? 12.527 -1.161 -31.314 1.00 86.50 169 PRO A N 1
ATOM 1254 C CA . PRO A 1 169 ? 11.543 -2.233 -31.463 1.00 86.50 169 PRO A CA 1
ATOM 1255 C C . PRO A 1 169 ? 12.056 -3.619 -31.040 1.00 86.50 169 PRO A C 1
ATOM 1257 O O . PRO A 1 169 ? 11.250 -4.540 -30.924 1.00 86.50 169 PRO A O 1
ATOM 1260 N N . ASP A 1 170 ? 13.363 -3.788 -30.820 1.00 90.69 170 ASP A N 1
ATOM 1261 C CA . ASP A 1 170 ? 13.946 -5.064 -30.403 1.00 90.69 170 ASP A CA 1
ATOM 1262 C C . ASP A 1 170 ? 13.445 -5.463 -28.991 1.00 90.69 170 ASP A C 1
ATOM 1264 O O . ASP A 1 170 ? 13.623 -4.695 -28.033 1.00 90.69 170 ASP A O 1
ATOM 1268 N N . PRO A 1 171 ? 12.787 -6.632 -28.834 1.00 85.00 171 PRO A N 1
ATOM 1269 C CA . PRO A 1 171 ? 12.280 -7.106 -27.545 1.00 85.00 171 PRO A CA 1
ATOM 1270 C C . PRO A 1 171 ? 13.388 -7.482 -26.551 1.00 85.00 171 PRO A C 1
ATOM 1272 O O . PRO A 1 171 ? 13.121 -7.512 -25.349 1.00 85.00 171 PRO A O 1
ATOM 1275 N N . ASP A 1 172 ? 14.611 -7.714 -27.023 1.00 87.38 172 ASP A N 1
ATOM 1276 C CA . ASP A 1 172 ? 15.757 -8.090 -26.194 1.00 87.38 172 ASP A CA 1
ATOM 1277 C C . ASP A 1 172 ? 16.723 -6.915 -25.970 1.00 87.38 172 ASP A C 1
ATOM 1279 O O . ASP A 1 172 ? 17.724 -7.044 -25.259 1.00 87.38 172 ASP A O 1
ATOM 1283 N N . ALA A 1 173 ? 16.406 -5.733 -26.516 1.00 91.06 173 ALA A N 1
ATOM 1284 C CA . ALA A 1 173 ? 17.209 -4.537 -26.316 1.00 91.06 173 ALA A CA 1
ATOM 1285 C C . ALA A 1 173 ? 17.320 -4.178 -24.831 1.00 91.06 173 ALA A C 1
ATOM 1287 O O . ALA A 1 173 ? 16.319 -3.949 -24.135 1.00 91.06 173 ALA A O 1
ATOM 1288 N N . ALA A 1 174 ? 18.570 -4.067 -24.381 1.00 92.19 174 ALA A N 1
ATOM 1289 C CA . ALA A 1 174 ? 18.905 -3.688 -23.022 1.00 92.19 174 ALA A CA 1
ATOM 1290 C C . ALA A 1 174 ? 18.337 -2.307 -22.667 1.00 92.19 174 ALA A C 1
ATOM 1292 O O . ALA A 1 174 ? 18.320 -1.380 -23.480 1.00 92.19 174 ALA A O 1
ATOM 1293 N N . LEU A 1 175 ? 17.892 -2.181 -21.421 1.00 94.88 175 LEU A N 1
ATOM 1294 C CA . LEU A 1 175 ? 17.512 -0.904 -20.834 1.00 94.88 175 LEU A CA 1
ATOM 1295 C C . LEU A 1 175 ? 18.758 -0.132 -20.406 1.00 94.88 175 LEU A C 1
ATOM 1297 O O . LEU A 1 175 ? 19.802 -0.715 -20.104 1.00 94.88 175 LEU A O 1
ATOM 1301 N N . THR A 1 176 ? 18.636 1.188 -20.341 1.00 96.06 176 THR A N 1
ATOM 1302 C CA . THR A 1 176 ? 19.691 2.028 -19.770 1.00 96.06 176 THR A CA 1
ATOM 1303 C C . THR A 1 176 ? 19.849 1.767 -18.270 1.00 96.06 176 THR A C 1
ATOM 1305 O O . THR A 1 176 ? 18.940 1.270 -17.603 1.00 96.06 176 THR A O 1
ATOM 1308 N N . THR A 1 177 ? 20.985 2.174 -17.696 1.00 95.69 177 THR A N 1
ATOM 1309 C CA . THR A 1 177 ? 21.213 2.089 -16.244 1.00 95.69 177 THR A CA 1
ATOM 1310 C C . THR A 1 177 ? 20.123 2.809 -15.440 1.00 95.69 177 THR A C 1
ATOM 1312 O O . THR A 1 177 ? 19.715 2.315 -14.392 1.00 95.69 177 THR A O 1
ATOM 1315 N N . GLY A 1 178 ? 19.620 3.950 -15.930 1.00 95.94 178 GLY A N 1
ATOM 1316 C CA . GLY A 1 178 ? 18.552 4.710 -15.270 1.00 95.94 178 GLY A CA 1
ATOM 1317 C C . GLY A 1 178 ? 17.204 3.985 -15.285 1.00 95.94 178 GLY A C 1
ATOM 1318 O O . GLY A 1 178 ? 16.566 3.850 -14.244 1.00 95.94 178 GLY A O 1
ATOM 1319 N N . GLU A 1 179 ? 16.798 3.447 -16.436 1.00 96.94 179 GLU A N 1
ATOM 1320 C CA . GLU A 1 179 ? 15.572 2.641 -16.565 1.00 96.94 179 GLU A CA 1
ATOM 1321 C C . GLU A 1 179 ? 15.661 1.341 -15.744 1.00 96.94 179 GLU A C 1
ATOM 1323 O O . GLU A 1 179 ? 14.703 0.942 -15.080 1.00 96.94 179 GLU A O 1
ATOM 1328 N N . GLY A 1 180 ? 16.839 0.709 -15.716 1.00 97.38 180 GLY A N 1
ATOM 1329 C CA . GLY A 1 180 ? 17.116 -0.445 -14.859 1.00 97.38 180 GLY A CA 1
ATOM 1330 C C . GLY A 1 180 ? 17.024 -0.121 -13.362 1.00 97.38 180 GLY A C 1
ATOM 1331 O O . GLY A 1 180 ? 16.536 -0.944 -12.582 1.00 97.38 180 GLY A O 1
ATOM 1332 N N . ALA A 1 181 ? 17.429 1.085 -12.947 1.00 97.62 181 ALA A N 1
ATOM 1333 C CA . ALA A 1 181 ? 17.282 1.543 -11.566 1.00 97.62 181 ALA A CA 1
ATOM 1334 C C . ALA A 1 181 ? 15.803 1.702 -11.172 1.00 97.62 181 ALA A C 1
ATOM 1336 O O . ALA A 1 181 ? 15.410 1.240 -10.100 1.00 97.62 181 ALA A O 1
ATOM 1337 N N . MET A 1 182 ? 14.969 2.266 -12.055 1.00 98.25 182 MET A N 1
ATOM 1338 C CA . MET A 1 182 ? 13.516 2.374 -11.839 1.00 98.25 182 MET A CA 1
ATOM 1339 C C . MET A 1 182 ? 12.872 0.994 -11.646 1.00 98.25 182 MET A C 1
ATOM 1341 O O . MET A 1 182 ? 12.114 0.786 -10.701 1.00 98.25 182 MET A O 1
ATOM 1345 N N . LEU A 1 183 ? 13.224 0.015 -12.487 1.00 97.69 183 LEU A N 1
ATOM 1346 C CA . LEU A 1 183 ? 12.728 -1.361 -12.352 1.00 97.69 183 LEU A CA 1
ATOM 1347 C C . LEU A 1 183 ? 13.215 -2.050 -11.076 1.00 97.69 183 LEU A C 1
ATOM 1349 O O . LEU A 1 183 ? 12.470 -2.816 -10.467 1.00 97.69 183 LEU A O 1
ATOM 1353 N N . SER A 1 184 ? 14.447 -1.773 -10.651 1.00 97.56 184 SER A N 1
ATOM 1354 C CA . SER A 1 184 ? 14.991 -2.318 -9.403 1.00 97.56 184 SER A CA 1
ATOM 1355 C C . SER A 1 184 ? 14.226 -1.792 -8.187 1.00 97.56 184 SER A C 1
ATOM 1357 O O . SER A 1 184 ? 13.861 -2.570 -7.304 1.00 97.56 184 SER A O 1
ATOM 1359 N N . ILE A 1 185 ? 13.921 -0.489 -8.165 1.00 97.88 185 ILE A N 1
ATOM 1360 C CA . ILE A 1 185 ? 13.082 0.129 -7.128 1.00 97.88 185 ILE A CA 1
ATOM 1361 C C . ILE A 1 185 ? 11.680 -0.482 -7.154 1.00 97.88 185 ILE A C 1
ATOM 1363 O O . ILE A 1 185 ? 11.189 -0.912 -6.109 1.00 97.88 185 ILE A O 1
ATOM 1367 N N . LEU A 1 186 ? 11.066 -0.598 -8.337 1.00 98.19 186 LEU A N 1
ATOM 1368 C CA . LEU A 1 186 ? 9.755 -1.227 -8.500 1.00 98.19 186 LEU A CA 1
ATOM 1369 C C . LEU A 1 186 ? 9.742 -2.662 -7.956 1.00 98.19 186 LEU A C 1
ATOM 1371 O O . LEU A 1 186 ? 8.823 -3.026 -7.224 1.00 98.19 186 LEU A O 1
ATOM 1375 N N . GLY A 1 187 ? 10.758 -3.468 -8.269 1.00 97.19 187 GLY A N 1
ATOM 1376 C CA . GLY A 1 187 ? 10.858 -4.855 -7.812 1.00 97.19 187 GLY A CA 1
ATOM 1377 C C . GLY A 1 187 ? 10.967 -4.987 -6.289 1.00 97.19 187 GLY A C 1
ATOM 1378 O O . GLY A 1 187 ? 10.408 -5.917 -5.706 1.00 97.19 187 GLY A O 1
ATOM 1379 N N . ILE A 1 188 ? 11.642 -4.047 -5.620 1.00 96.62 188 ILE A N 1
ATOM 1380 C CA . ILE A 1 188 ? 11.725 -4.010 -4.152 1.00 96.62 188 ILE A CA 1
ATOM 1381 C C . ILE A 1 188 ? 10.393 -3.552 -3.550 1.00 96.62 188 ILE A C 1
ATOM 1383 O O . ILE A 1 188 ? 9.863 -4.227 -2.665 1.00 96.62 188 ILE A O 1
ATOM 1387 N N . ALA A 1 189 ? 9.840 -2.447 -4.050 1.00 95.56 189 ALA A N 1
ATOM 1388 C CA . ALA A 1 189 ? 8.587 -1.864 -3.576 1.00 95.56 189 ALA A CA 1
ATOM 1389 C C . ALA A 1 189 ? 7.397 -2.829 -3.736 1.00 95.56 189 ALA A C 1
ATOM 1391 O O . ALA A 1 189 ? 6.554 -2.960 -2.851 1.00 95.56 189 ALA A O 1
ATOM 1392 N N . SER A 1 190 ? 7.372 -3.595 -4.828 1.00 94.94 190 SER A N 1
ATOM 1393 C CA . SER A 1 190 ? 6.275 -4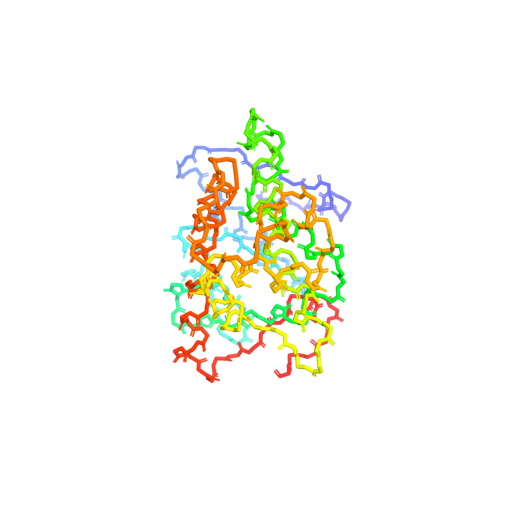.507 -5.166 1.00 94.94 190 SER A CA 1
ATOM 1394 C C . SER A 1 190 ? 6.237 -5.800 -4.346 1.00 94.94 190 SER A C 1
ATOM 1396 O O . SER A 1 190 ? 5.323 -6.606 -4.520 1.00 94.94 190 SER A O 1
ATOM 1398 N N . ARG A 1 191 ? 7.187 -6.037 -3.430 1.00 94.50 191 ARG A N 1
ATOM 1399 C CA . ARG A 1 191 ? 7.202 -7.263 -2.607 1.00 94.50 191 ARG A CA 1
ATOM 1400 C C . ARG A 1 191 ? 5.903 -7.460 -1.830 1.00 94.50 191 ARG A C 1
ATOM 1402 O O . ARG A 1 191 ? 5.389 -8.576 -1.791 1.00 94.50 191 ARG A O 1
ATOM 1409 N N . ILE A 1 192 ? 5.352 -6.385 -1.264 1.00 92.50 192 ILE A N 1
ATOM 1410 C CA . ILE A 1 192 ? 4.082 -6.448 -0.532 1.00 92.50 192 ILE A CA 1
ATOM 1411 C C . ILE A 1 192 ? 2.907 -6.784 -1.461 1.00 92.50 192 ILE A C 1
ATOM 1413 O O . ILE A 1 192 ? 2.041 -7.566 -1.085 1.00 92.50 192 ILE A O 1
ATOM 1417 N N . VAL A 1 193 ? 2.918 -6.287 -2.703 1.00 95.19 193 VAL A N 1
ATOM 1418 C CA . VAL A 1 193 ? 1.903 -6.605 -3.721 1.00 95.19 193 VAL A CA 1
ATOM 1419 C C . VAL A 1 193 ? 1.920 -8.095 -4.048 1.00 95.19 193 VAL A C 1
ATOM 1421 O O . VAL A 1 193 ? 0.871 -8.732 -4.070 1.00 95.19 193 VAL A O 1
ATOM 1424 N N . VAL A 1 194 ? 3.107 -8.677 -4.235 1.00 93.75 194 VAL A N 1
ATOM 1425 C CA . VAL A 1 194 ? 3.255 -10.117 -4.501 1.00 93.75 194 VAL A CA 1
ATOM 1426 C C . VAL A 1 194 ? 2.785 -10.957 -3.309 1.00 93.75 194 VAL A C 1
ATOM 1428 O O . VAL A 1 194 ? 2.131 -11.980 -3.504 1.00 93.75 194 VAL A O 1
ATOM 1431 N N . GLN A 1 195 ? 3.058 -10.522 -2.075 1.00 92.62 195 GLN A N 1
ATOM 1432 C CA . GLN A 1 195 ? 2.568 -11.199 -0.869 1.00 92.62 19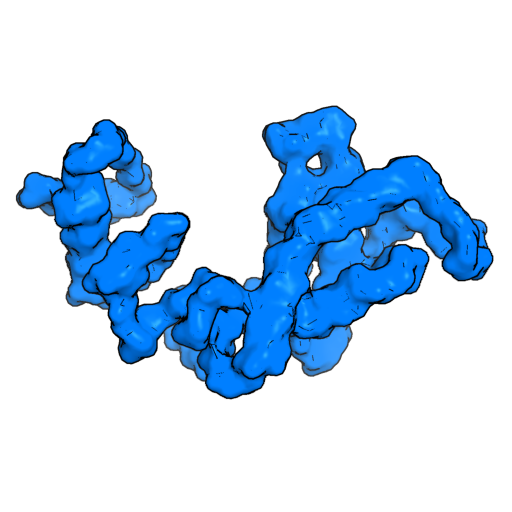5 GLN A CA 1
ATOM 1433 C C . GLN A 1 195 ? 1.039 -11.147 -0.763 1.00 92.62 195 GLN A C 1
ATOM 1435 O O . GLN A 1 195 ? 0.403 -12.180 -0.562 1.00 92.62 195 GLN A O 1
ATOM 1440 N N . LEU A 1 196 ? 0.442 -9.969 -0.958 1.00 93.81 196 LEU A N 1
ATOM 1441 C CA . LEU A 1 196 ? -1.013 -9.790 -0.967 1.00 93.81 196 LEU A CA 1
ATOM 1442 C C . LEU A 1 196 ? -1.672 -10.634 -2.066 1.00 93.81 196 LEU A C 1
ATOM 1444 O O . LEU A 1 196 ? -2.680 -11.294 -1.822 1.00 93.81 196 LEU A O 1
ATOM 1448 N N . ALA A 1 197 ? -1.061 -10.685 -3.250 1.00 94.44 197 ALA A N 1
ATOM 1449 C CA . ALA A 1 197 ? -1.514 -11.508 -4.362 1.00 94.44 197 ALA A CA 1
ATOM 1450 C C . ALA A 1 197 ? -1.466 -13.006 -4.045 1.00 94.44 197 ALA A C 1
ATOM 1452 O O . ALA A 1 197 ? -2.413 -13.727 -4.353 1.00 94.44 197 ALA A O 1
ATOM 1453 N N . ALA A 1 198 ? -0.381 -13.485 -3.431 1.00 91.44 198 ALA A N 1
ATOM 1454 C CA . ALA A 1 198 ? -0.243 -14.887 -3.048 1.00 91.44 198 ALA A CA 1
ATOM 1455 C C . ALA A 1 198 ? -1.331 -15.302 -2.047 1.00 91.44 198 ALA A C 1
ATOM 1457 O O . ALA A 1 198 ? -1.957 -16.346 -2.215 1.00 91.44 198 ALA A O 1
ATOM 1458 N N . VAL A 1 199 ? -1.610 -14.451 -1.056 1.00 89.62 199 VAL A N 1
ATOM 1459 C CA . VAL A 1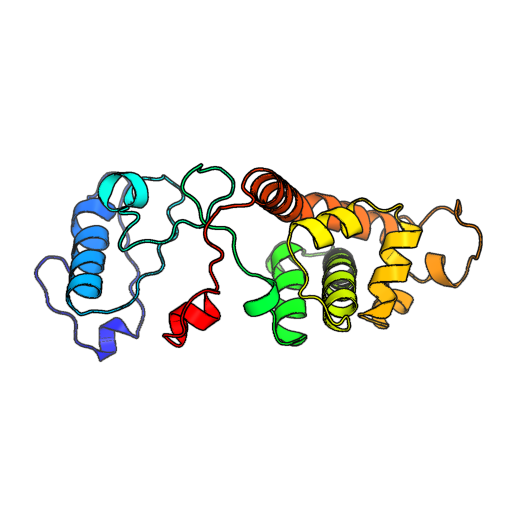 199 ? -2.654 -14.692 -0.050 1.00 89.62 199 VAL A CA 1
ATOM 1460 C C . VAL A 1 199 ? -4.041 -14.659 -0.673 1.00 89.62 199 VAL A C 1
ATOM 1462 O O . VAL A 1 199 ? -4.836 -15.561 -0.421 1.00 89.62 199 VAL A O 1
ATOM 1465 N N . GLN A 1 200 ? -4.318 -13.681 -1.539 1.00 91.94 200 GLN A N 1
ATOM 1466 C CA . GLN A 1 200 ? -5.579 -13.614 -2.276 1.00 91.94 200 GLN A CA 1
ATOM 1467 C C . GLN A 1 200 ? -5.801 -14.875 -3.129 1.00 91.94 200 GLN A C 1
ATOM 1469 O O . GLN A 1 200 ? -6.899 -15.427 -3.137 1.00 91.94 200 GLN A O 1
ATOM 1474 N N . LYS A 1 201 ? -4.763 -15.358 -3.828 1.00 91.69 201 LYS A N 1
ATOM 1475 C CA . LYS A 1 201 ? -4.827 -16.591 -4.634 1.00 91.69 201 LYS A CA 1
ATOM 1476 C C . LYS A 1 201 ? -5.032 -17.837 -3.764 1.00 91.69 201 LYS A C 1
ATOM 1478 O O . LYS A 1 201 ? -5.763 -18.736 -4.168 1.00 91.69 201 LYS A O 1
ATOM 1483 N N . ALA A 1 202 ? -4.408 -17.896 -2.587 1.00 89.38 202 ALA A N 1
ATOM 1484 C CA . ALA A 1 202 ? -4.532 -19.023 -1.663 1.00 89.38 202 ALA A CA 1
ATOM 1485 C C . ALA A 1 202 ? -5.887 -19.062 -0.935 1.00 89.38 202 ALA A C 1
ATOM 1487 O O . ALA A 1 202 ? -6.374 -20.141 -0.603 1.00 89.38 202 ALA A O 1
ATOM 1488 N N . LYS A 1 203 ? -6.507 -17.901 -0.696 1.00 89.44 203 LYS A N 1
ATOM 1489 C CA . LYS A 1 203 ? -7.750 -17.765 0.073 1.00 89.44 203 LYS A CA 1
ATOM 1490 C C . LYS A 1 203 ? -8.893 -17.215 -0.777 1.00 89.44 203 LYS A C 1
ATOM 1492 O O . LYS A 1 203 ? -9.409 -16.129 -0.523 1.00 89.44 203 LYS A O 1
ATOM 1497 N N . THR A 1 204 ? -9.346 -17.993 -1.755 1.00 86.00 204 THR A N 1
ATOM 1498 C CA . THR A 1 204 ? -10.416 -17.578 -2.684 1.00 86.00 204 THR A CA 1
ATOM 1499 C C . THR A 1 204 ? -11.754 -17.264 -2.009 1.00 86.00 204 THR A C 1
ATOM 1501 O O . THR A 1 204 ? -12.568 -16.558 -2.592 1.00 86.00 204 THR A O 1
ATOM 1504 N N . ASN A 1 205 ? -11.977 -17.774 -0.793 1.00 87.62 205 ASN A N 1
ATOM 1505 C CA . ASN A 1 205 ? -13.202 -17.568 -0.014 1.00 87.62 205 ASN A CA 1
ATOM 1506 C C . ASN A 1 205 ? -13.030 -16.556 1.132 1.00 87.62 205 ASN A C 1
ATOM 1508 O O . ASN A 1 205 ? -13.945 -16.403 1.940 1.00 87.62 205 ASN A O 1
ATOM 1512 N N . ALA A 1 206 ? -11.864 -15.909 1.261 1.00 89.19 206 ALA A N 1
ATOM 1513 C CA . ALA A 1 206 ? -11.688 -14.876 2.276 1.00 89.19 206 ALA A CA 1
ATOM 1514 C C . ALA A 1 206 ? -12.651 -13.716 2.010 1.00 89.19 206 ALA A C 1
ATOM 1516 O O . ALA A 1 206 ? -12.863 -13.329 0.859 1.00 89.19 206 ALA A O 1
ATOM 1517 N N . ARG A 1 207 ? -13.190 -13.131 3.087 1.00 91.00 207 ARG A N 1
ATOM 1518 C CA . ARG A 1 207 ? -13.993 -11.907 3.011 1.00 91.00 207 ARG A CA 1
ATOM 1519 C C . ARG A 1 207 ? -13.244 -10.859 2.192 1.00 91.00 207 ARG A C 1
ATOM 1521 O O . ARG A 1 207 ? -12.080 -10.577 2.473 1.00 91.00 207 ARG A O 1
ATOM 1528 N N . LEU A 1 208 ? -13.924 -10.281 1.212 1.00 92.69 208 LEU A N 1
ATOM 1529 C CA . LEU A 1 208 ? -13.447 -9.126 0.473 1.00 92.69 208 LEU A CA 1
ATOM 1530 C C . LEU A 1 208 ? -13.842 -7.868 1.261 1.00 92.69 208 LEU A C 1
ATOM 1532 O O . LEU A 1 208 ? -14.999 -7.728 1.644 1.00 92.69 208 LEU A O 1
ATOM 1536 N N . PHE A 1 209 ? -12.886 -6.998 1.579 1.00 94.69 209 PHE A N 1
ATOM 1537 C CA . PHE A 1 209 ? -13.111 -5.830 2.436 1.00 94.69 209 PHE A CA 1
ATOM 1538 C C . PHE A 1 209 ? -12.633 -4.547 1.767 1.00 94.69 209 PHE A C 1
ATOM 1540 O O . PHE A 1 209 ? -11.470 -4.457 1.373 1.00 94.69 209 PHE A O 1
ATOM 1547 N N . SER A 1 210 ? -13.507 -3.542 1.701 1.00 95.19 210 SER A N 1
ATOM 1548 C CA . SER A 1 210 ? -13.183 -2.197 1.209 1.00 95.19 210 SER A CA 1
ATOM 1549 C C . SER A 1 210 ? -13.186 -1.201 2.366 1.00 95.19 210 SER A C 1
ATOM 1551 O O . SER A 1 210 ? -14.194 -1.028 3.057 1.00 95.19 210 SER A O 1
ATOM 1553 N N . ILE A 1 211 ? -12.071 -0.493 2.550 1.00 94.94 211 ILE A N 1
ATOM 1554 C CA . ILE A 1 211 ? -11.950 0.564 3.558 1.00 94.94 211 ILE A CA 1
ATOM 1555 C C . ILE A 1 211 ? -12.913 1.701 3.215 1.00 94.94 211 ILE A C 1
ATOM 1557 O O . ILE A 1 211 ? -13.583 2.227 4.104 1.00 94.94 211 ILE A O 1
ATOM 1561 N N . ARG A 1 212 ? -13.039 2.057 1.930 1.00 94.12 212 ARG A N 1
ATOM 1562 C CA . ARG A 1 212 ? -13.960 3.101 1.467 1.00 94.12 212 ARG A CA 1
ATOM 1563 C C . ARG A 1 212 ? -15.403 2.758 1.821 1.00 94.12 212 ARG A C 1
ATOM 1565 O O . ARG A 1 212 ? -16.077 3.566 2.457 1.00 94.12 212 ARG A O 1
ATOM 1572 N N . ARG A 1 213 ? -15.878 1.571 1.429 1.00 95.31 213 ARG A N 1
ATOM 1573 C CA . ARG A 1 213 ? -17.248 1.118 1.722 1.00 95.31 213 ARG A CA 1
ATOM 1574 C C . ARG A 1 213 ? -17.494 1.089 3.220 1.00 95.31 213 ARG A C 1
ATOM 1576 O O . ARG A 1 213 ? -18.491 1.638 3.685 1.00 95.31 213 ARG A O 1
ATOM 1583 N N . TRP A 1 214 ? -16.539 0.557 3.981 1.00 94.75 214 TRP A N 1
ATOM 1584 C CA . TRP A 1 214 ? -16.606 0.544 5.434 1.00 94.75 214 TRP A CA 1
ATOM 1585 C C . TRP A 1 214 ? -16.740 1.951 6.022 1.00 94.75 214 TRP A C 1
ATOM 1587 O O . TRP A 1 214 ? -17.634 2.166 6.834 1.00 94.75 214 TRP A O 1
ATOM 1597 N N . VAL A 1 215 ? -15.947 2.933 5.577 1.00 93.06 215 VAL A N 1
ATOM 1598 C CA . VAL A 1 215 ? -16.060 4.341 6.012 1.00 93.06 215 VAL A CA 1
ATOM 1599 C C . VAL A 1 215 ? -17.399 4.968 5.600 1.00 93.06 215 VAL A C 1
ATOM 1601 O O . VAL A 1 215 ? -17.970 5.753 6.359 1.00 93.06 215 VAL A O 1
ATOM 1604 N N . LEU A 1 216 ? -17.960 4.593 4.456 1.00 94.00 216 LEU A N 1
ATOM 1605 C CA . LEU A 1 216 ? -19.265 5.086 4.004 1.00 94.00 216 LEU A CA 1
ATOM 1606 C C . LEU A 1 216 ? -20.455 4.355 4.652 1.00 94.00 216 LEU A C 1
ATOM 1608 O O . LEU A 1 216 ? -21.590 4.805 4.525 1.00 94.00 216 LEU A O 1
ATOM 1612 N N . GLY A 1 217 ? -20.217 3.263 5.389 1.00 91.88 217 GLY A N 1
ATOM 1613 C CA . GLY A 1 217 ? -21.285 2.412 5.930 1.00 91.88 217 GLY A CA 1
ATOM 1614 C C . GLY A 1 217 ? -21.974 1.540 4.875 1.00 91.88 217 GLY A C 1
ATOM 1615 O O . GLY A 1 217 ? -23.069 1.035 5.114 1.00 91.88 217 GLY A O 1
ATOM 1616 N N . GLU A 1 218 ? -21.337 1.362 3.721 1.00 91.50 218 GLU A N 1
ATOM 1617 C CA . GLU A 1 218 ? -21.762 0.451 2.663 1.00 91.50 218 GLU A CA 1
ATOM 1618 C C . GLU A 1 218 ? -21.380 -0.996 3.030 1.00 91.50 218 GLU A C 1
ATOM 1620 O O . GLU A 1 218 ? -20.453 -1.236 3.808 1.00 91.50 218 GLU A O 1
ATOM 1625 N N . ARG A 1 219 ? -22.108 -1.981 2.491 1.00 79.31 219 ARG A N 1
ATOM 1626 C CA . ARG A 1 219 ? -21.790 -3.401 2.707 1.00 79.31 219 ARG A CA 1
ATOM 1627 C C . ARG A 1 219 ? -20.645 -3.839 1.796 1.00 79.31 219 ARG A C 1
ATOM 1629 O O . ARG A 1 219 ? -20.563 -3.396 0.652 1.00 79.31 219 ARG A O 1
ATOM 1636 N N . ASP A 1 220 ? -19.818 -4.751 2.297 1.00 76.62 220 ASP A N 1
ATOM 1637 C CA . ASP A 1 220 ? -18.890 -5.510 1.458 1.00 76.62 220 ASP A CA 1
ATOM 1638 C C . ASP A 1 220 ? -19.677 -6.386 0.463 1.00 76.62 220 ASP A C 1
ATOM 1640 O O . ASP A 1 220 ? -20.804 -6.803 0.755 1.00 76.62 220 ASP A O 1
ATOM 1644 N N . THR A 1 221 ? -19.097 -6.624 -0.714 1.00 60.94 221 THR A N 1
ATOM 1645 C CA . THR A 1 221 ? -19.684 -7.419 -1.810 1.00 60.94 221 THR A CA 1
ATOM 1646 C C . THR A 1 221 ? -19.035 -8.780 -1.919 1.00 60.94 221 THR A C 1
ATOM 1648 O O . THR A 1 221 ? -17.786 -8.805 -1.831 1.00 60.94 221 THR A O 1
#

Foldseek 3Di:
DQPDDDDPVRVVVDDDDDDDVVPCCVPRPVVVVVCVCVVVVHDDDDDCPPCPCVVVPDDLVRDADDDLVDPQHFQEQPLVAPLDLVVLLVVLCVLLVLDCVRQPVNNLLSNLLSLLLSLLQQLQSPDPDRDGLQNSVVLLPDDLLSSLVSSCSRPVCSCVSFVCSVVDVDPPDDGDPSSVSSNVSNVVSCPVSVSSNVSCVVCVPGFHDYPVCVVVVHDGD

Radius of gyration: 21.01 Å; chains: 1; bounding box: 43×38×66 Å

pLDDT: mean 92.83, std 5.16, range [60.94, 98.69]